Protein AF-A0A847M8G8-F1 (afdb_monomer)

Radius of gyration: 28.81 Å; Cα contacts (8 Å, |Δi|>4): 639; chains: 1; bounding box: 61×101×92 Å

Foldseek 3Di:
DDDDDDDDPPVVVVVVVVVVVVVVPPPPPPPPVPQQPAAEEEEAFAAEQAPDPDPPLRVLLSVLLQVQLCVDSRHHYDYQDCPPPLNVVCVVVVNDPSVLSVCRNVPDPFSQLLVCVSSVGQKYKYKYWNHWDADVAQGKIKTKMKMFMFGSVPQADPVPSTGDPDGDTPAIAIFMFMFDGDRPDPDDCVVRSSRRSNRRSNVRSCLVVLHQDPDDDPDDDDPVCPVVVLSNVLRNLRSPQPPDPDDDDDDDPQAADFFWWADWAWDDDQAKIKTFTHDGPSHPFAFAAKWKWKDKQPDDTDTPDGPHGGPDGMDIGNPDDAAKIKMKMWMWTQTSSRDIHDIDINDIDIDHHD

Solvent-accessible surface area (backbone atoms only — not comparable to full-atom values): 19856 Å² total; per-residue (Å²): 133,86,86,90,78,79,94,63,71,68,63,54,55,54,49,52,52,49,50,54,59,54,60,71,66,50,76,78,73,72,70,61,70,69,72,68,77,55,41,36,29,38,34,43,62,25,43,74,62,35,84,57,93,65,81,65,54,31,63,49,42,32,49,27,33,35,55,26,28,50,68,39,86,64,36,40,48,44,74,64,46,76,84,34,70,68,49,47,46,36,38,75,72,65,77,39,58,70,68,60,56,65,52,48,72,73,57,48,70,52,59,45,38,30,51,22,51,77,72,69,30,49,22,28,34,49,36,36,33,61,37,60,47,75,42,80,83,49,34,26,24,40,33,34,40,33,35,43,30,29,42,23,77,84,26,37,42,90,88,78,49,44,44,47,98,76,61,61,72,68,45,52,38,38,28,74,8,52,23,77,72,33,82,84,70,86,68,75,66,63,63,36,47,53,41,5,38,39,42,20,14,40,50,38,29,34,42,69,75,67,51,79,77,86,78,78,83,81,86,74,96,46,83,81,52,48,65,55,51,55,55,52,56,49,25,60,38,45,62,67,68,76,86,72,93,83,67,87,76,75,80,69,56,86,44,65,45,85,54,36,50,36,76,53,40,71,44,83,53,81,68,33,42,35,39,36,36,42,74,55,74,74,42,75,69,52,63,45,25,34,36,36,30,39,24,56,72,82,58,68,75,43,81,78,43,70,78,40,46,61,91,63,41,61,50,71,45,77,81,60,65,78,41,81,46,37,38,33,39,33,36,25,31,33,30,33,76,75,52,67,27,60,73,34,64,45,57,76,45,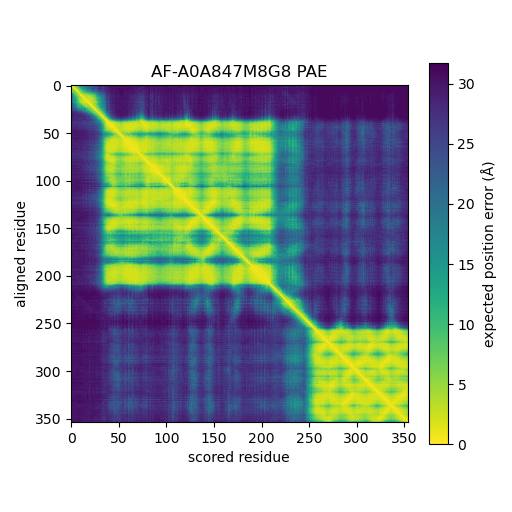83,46,64,24,126

Structure (mmCIF, N/CA/C/O backbone):
data_AF-A0A847M8G8-F1
#
_entry.id   AF-A0A847M8G8-F1
#
loop_
_atom_site.group_PDB
_atom_site.id
_atom_site.type_symbol
_atom_site.label_atom_id
_atom_site.label_alt_id
_atom_site.label_comp_id
_atom_site.label_asym_id
_atom_site.label_entity_id
_atom_site.label_seq_id
_atom_site.pdbx_PDB_ins_code
_atom_site.Cartn_x
_atom_site.Cartn_y
_atom_site.Cartn_z
_atom_site.occupancy
_atom_site.B_iso_or_equiv
_atom_site.auth_seq_id
_atom_site.auth_comp_id
_atom_site.auth_asym_id
_atom_site.auth_atom_id
_atom_site.pdbx_PDB_model_num
ATOM 1 N N . MET A 1 1 ? 36.858 -69.190 64.510 1.00 35.88 1 MET A N 1
ATOM 2 C CA . MET A 1 1 ? 37.382 -67.856 64.143 1.00 35.88 1 MET A CA 1
ATOM 3 C C . MET A 1 1 ? 36.404 -67.208 63.171 1.00 35.88 1 MET A C 1
ATOM 5 O O . MET A 1 1 ? 36.108 -67.860 62.187 1.00 35.88 1 MET A O 1
ATOM 9 N N . TYR A 1 2 ? 35.909 -66.005 63.512 1.00 40.06 2 TYR A N 1
ATOM 10 C CA . TYR A 1 2 ? 35.257 -64.965 62.677 1.00 40.06 2 TYR A CA 1
ATOM 11 C C . TYR A 1 2 ? 34.188 -65.406 61.643 1.00 40.06 2 TYR A C 1
ATOM 13 O O . TYR A 1 2 ? 34.486 -66.137 60.718 1.00 40.06 2 TYR A O 1
ATOM 21 N N . GLY A 1 3 ? 32.914 -65.001 61.671 1.00 44.03 3 GLY A N 1
ATOM 22 C CA . GLY A 1 3 ? 32.297 -63.783 62.197 1.00 44.03 3 GLY A CA 1
ATOM 23 C C . GLY A 1 3 ? 32.028 -62.779 61.067 1.00 44.03 3 GLY A C 1
ATOM 24 O O . GLY A 1 3 ? 32.973 -62.387 60.398 1.00 44.03 3 GLY A O 1
ATOM 25 N N . ILE A 1 4 ? 30.769 -62.302 60.988 1.00 47.00 4 ILE A N 1
ATOM 26 C CA . ILE A 1 4 ? 30.254 -61.109 60.266 1.00 47.00 4 ILE A CA 1
ATOM 27 C C . ILE A 1 4 ? 29.842 -61.367 58.794 1.00 47.00 4 ILE A C 1
ATOM 29 O O . ILE A 1 4 ? 30.587 -61.979 58.054 1.00 47.00 4 ILE A O 1
ATOM 33 N N . ARG A 1 5 ? 28.729 -60.877 58.220 1.00 43.78 5 ARG A N 1
ATOM 34 C CA . ARG A 1 5 ? 27.451 -60.252 58.644 1.00 43.78 5 ARG A CA 1
ATOM 35 C C . ARG A 1 5 ? 26.753 -59.811 57.339 1.00 43.78 5 ARG A C 1
ATOM 37 O O . ARG A 1 5 ? 27.434 -59.478 56.382 1.00 43.78 5 ARG A O 1
ATOM 44 N N . ARG A 1 6 ? 25.425 -59.637 57.402 1.00 45.75 6 ARG A N 1
ATOM 45 C CA . ARG A 1 6 ? 24.587 -58.732 56.571 1.00 45.75 6 ARG A CA 1
ATOM 46 C C . ARG A 1 6 ? 24.452 -59.072 55.074 1.00 45.75 6 ARG A C 1
ATOM 48 O O . ARG A 1 6 ? 25.378 -58.917 54.303 1.00 45.75 6 ARG A O 1
ATOM 55 N N . ARG A 1 7 ? 23.278 -59.514 54.595 1.00 54.78 7 ARG A N 1
ATOM 56 C CA . ARG A 1 7 ? 22.035 -58.713 54.407 1.00 54.78 7 ARG A CA 1
ATOM 57 C C . ARG A 1 7 ? 22.337 -57.302 53.871 1.00 54.78 7 ARG A C 1
ATOM 59 O O . ARG A 1 7 ? 22.334 -56.348 54.645 1.00 54.78 7 ARG A O 1
ATOM 66 N N . SER A 1 8 ? 22.553 -57.162 52.562 1.00 51.06 8 SER A N 1
ATOM 67 C CA . SER A 1 8 ? 22.483 -55.846 51.896 1.00 51.06 8 SER A CA 1
ATOM 68 C C . SER A 1 8 ? 22.044 -55.857 50.423 1.00 51.06 8 SER A C 1
ATOM 70 O O . SER A 1 8 ? 21.640 -54.809 49.937 1.00 51.06 8 SER A O 1
ATOM 72 N N . SER A 1 9 ? 22.017 -56.992 49.718 1.00 51.28 9 SER A N 1
ATOM 73 C CA . SER A 1 9 ? 21.868 -57.000 48.248 1.00 51.28 9 SER A CA 1
ATOM 74 C C . SER A 1 9 ? 20.433 -57.021 47.694 1.00 51.28 9 SER A C 1
ATOM 76 O O . SER A 1 9 ? 20.236 -56.684 46.534 1.00 51.28 9 SER A O 1
ATOM 78 N N . VAL A 1 10 ? 19.408 -57.355 48.489 1.00 52.88 10 VAL A N 1
ATOM 79 C CA . VAL A 1 10 ? 18.012 -57.401 47.982 1.00 52.88 10 VAL A CA 1
ATOM 80 C C . VAL A 1 10 ? 17.332 -56.026 48.030 1.00 52.88 10 VAL A C 1
ATOM 82 O O . VAL A 1 10 ? 16.526 -55.695 47.164 1.00 52.88 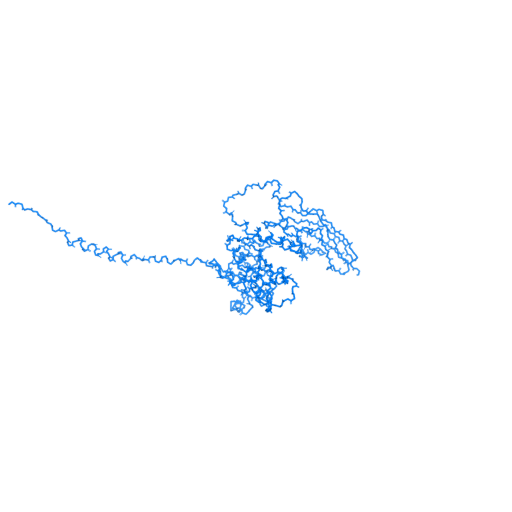10 VAL A O 1
ATOM 85 N N . ARG A 1 11 ? 17.694 -55.176 49.002 1.00 51.94 11 ARG A N 1
ATOM 86 C CA . ARG A 1 11 ? 17.143 -53.812 49.094 1.00 51.94 11 ARG A CA 1
ATOM 87 C C . ARG A 1 11 ? 17.713 -52.879 48.029 1.00 51.94 11 ARG A C 1
ATOM 89 O O . ARG A 1 11 ? 16.974 -52.038 47.543 1.00 51.94 11 ARG A O 1
ATOM 96 N N . THR A 1 12 ? 18.973 -53.039 47.630 1.00 54.50 12 THR A N 1
ATOM 97 C CA . THR A 1 12 ? 19.581 -52.210 46.579 1.00 54.50 12 THR A CA 1
ATOM 98 C C . THR A 1 12 ? 19.018 -52.519 45.197 1.00 54.50 12 THR A C 1
ATOM 100 O O . THR A 1 12 ? 18.716 -51.587 44.464 1.00 54.50 12 THR A O 1
ATOM 103 N N . ILE A 1 13 ? 18.777 -53.790 44.860 1.00 55.88 13 ILE A N 1
ATOM 104 C CA . ILE A 1 13 ? 18.195 -54.154 43.556 1.00 55.88 13 ILE A CA 1
ATOM 105 C C . ILE A 1 13 ? 16.743 -53.673 43.452 1.00 55.88 13 ILE A C 1
ATOM 107 O O . ILE A 1 13 ? 16.360 -53.099 42.437 1.00 55.88 13 ILE A O 1
ATOM 111 N N . SER A 1 14 ? 15.954 -53.819 44.522 1.00 51.94 14 SER A N 1
ATOM 112 C CA . SER A 1 14 ? 14.574 -53.325 44.529 1.00 51.94 14 SER A CA 1
ATOM 113 C C . SER A 1 14 ? 14.493 -51.801 44.454 1.00 51.94 14 SER A C 1
ATOM 115 O O . SER A 1 14 ? 13.548 -51.311 43.852 1.00 51.94 14 SER A O 1
ATOM 117 N N . LEU A 1 15 ? 15.453 -51.068 45.033 1.00 55.03 15 LEU A N 1
ATOM 118 C CA . LEU A 1 15 ? 15.477 -49.600 45.013 1.00 55.0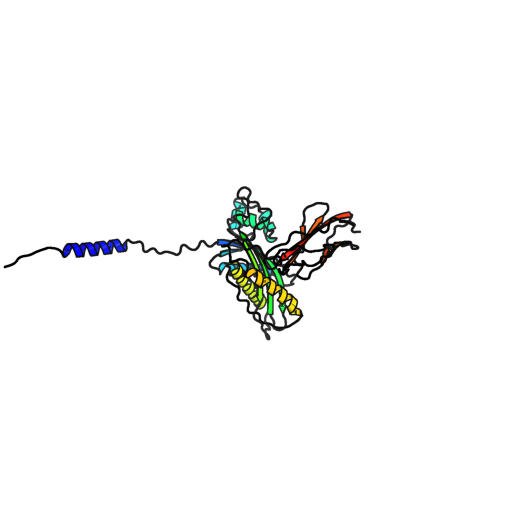3 15 LEU A CA 1
ATOM 119 C C . LEU A 1 15 ? 15.978 -49.059 43.665 1.00 55.03 15 LEU A C 1
ATOM 121 O O . LEU A 1 15 ? 15.473 -48.046 43.201 1.00 55.03 15 LEU A O 1
ATOM 125 N N . VAL A 1 16 ? 16.890 -49.763 42.985 1.00 57.09 16 VAL A N 1
ATOM 126 C CA . VAL A 1 16 ? 17.285 -49.436 41.602 1.00 57.09 16 VAL A CA 1
ATOM 127 C C . VAL A 1 16 ? 16.124 -49.674 40.628 1.00 57.09 16 VAL A C 1
ATOM 129 O O . VAL A 1 16 ? 15.896 -48.850 39.750 1.00 57.09 16 VAL A O 1
ATOM 132 N N . LEU A 1 17 ? 15.330 -50.734 40.813 1.00 54.38 17 LEU A N 1
ATOM 133 C CA . LEU A 1 17 ? 14.170 -51.017 39.958 1.00 54.38 17 LEU A CA 1
ATOM 134 C C . LEU A 1 17 ? 12.997 -50.051 40.185 1.00 54.38 17 LEU A C 1
ATOM 136 O O . LEU A 1 17 ? 12.375 -49.631 39.211 1.00 54.38 17 LEU A O 1
ATOM 140 N N . THR A 1 18 ? 12.722 -49.625 41.426 1.00 55.97 18 THR A N 1
ATOM 141 C CA . THR A 1 18 ? 11.753 -48.540 41.661 1.00 55.97 18 THR A CA 1
ATOM 142 C C . THR A 1 18 ? 12.280 -47.182 41.217 1.00 55.97 18 THR A C 1
ATOM 144 O O . THR A 1 18 ? 11.496 -46.398 40.696 1.00 55.97 18 THR A O 1
ATOM 147 N N . LEU A 1 19 ? 13.584 -46.904 41.318 1.00 49.88 19 LEU A N 1
ATOM 148 C CA . LEU A 1 19 ? 14.159 -45.679 40.756 1.00 49.88 19 LEU A CA 1
ATOM 149 C C . LEU A 1 19 ? 14.041 -45.657 39.221 1.00 49.88 19 LEU A C 1
ATOM 151 O O . LEU A 1 19 ? 13.703 -44.615 38.670 1.00 49.88 19 LEU A O 1
ATOM 155 N N . CYS A 1 20 ? 14.222 -46.797 38.541 1.00 49.62 20 CYS A N 1
ATOM 156 C CA . CYS A 1 20 ? 14.033 -46.913 37.091 1.00 49.62 20 CYS A CA 1
ATOM 157 C C . CYS A 1 20 ? 12.560 -46.850 36.644 1.00 49.62 20 CYS A C 1
ATOM 159 O O . CYS A 1 20 ? 12.288 -46.359 35.553 1.00 49.62 20 CYS A O 1
ATOM 161 N N . MET A 1 21 ? 11.603 -47.306 37.463 1.00 47.81 21 MET A N 1
ATOM 162 C CA . MET A 1 21 ? 10.170 -47.145 37.157 1.00 47.81 21 MET A CA 1
ATOM 163 C C . MET A 1 21 ? 9.623 -45.754 37.500 1.00 47.81 21 MET A C 1
ATOM 165 O O . MET A 1 21 ? 8.646 -45.315 36.899 1.00 47.81 21 MET A O 1
ATOM 169 N N . VAL A 1 22 ? 10.247 -45.036 38.438 1.00 48.91 22 VAL A N 1
ATOM 170 C CA . VAL A 1 22 ? 9.890 -43.640 38.732 1.00 48.91 22 VAL A CA 1
ATOM 171 C C . VAL A 1 22 ? 10.577 -42.682 37.750 1.00 48.91 22 VAL A C 1
ATOM 173 O O . VAL A 1 22 ? 10.005 -41.647 37.418 1.00 48.91 22 VAL A O 1
ATOM 176 N N . SER A 1 23 ? 11.735 -43.040 37.182 1.00 47.62 23 SER A N 1
ATOM 177 C CA . SER A 1 23 ? 12.368 -42.251 36.116 1.00 47.62 23 SER A CA 1
ATOM 178 C C . SER A 1 23 ? 11.703 -42.401 34.740 1.00 47.62 23 SER A C 1
ATOM 180 O O . SER A 1 23 ? 11.905 -41.536 33.893 1.00 47.62 23 SER A O 1
ATOM 182 N N . SER A 1 24 ? 10.855 -43.416 34.517 1.00 47.22 24 SER A N 1
ATOM 183 C CA . SER A 1 24 ? 10.000 -43.512 33.318 1.00 47.22 24 SER A CA 1
ATOM 184 C C . SER A 1 24 ? 8.663 -42.763 33.443 1.00 47.22 24 SER A C 1
ATOM 186 O O . SER A 1 24 ? 7.871 -42.765 32.506 1.00 47.22 24 SER A O 1
ATOM 188 N N . LEU A 1 25 ? 8.417 -42.121 34.590 1.00 45.47 25 LEU A N 1
ATOM 189 C CA . LEU A 1 25 ? 7.299 -41.202 34.843 1.00 45.47 25 LEU A CA 1
ATOM 190 C C . LEU A 1 25 ? 7.759 -39.745 34.975 1.00 45.47 25 LEU A C 1
ATOM 192 O O . LEU A 1 25 ? 6.980 -38.882 35.374 1.00 45.47 25 LEU A O 1
ATOM 196 N N . ILE A 1 26 ? 9.006 -39.445 34.604 1.00 45.66 26 ILE A N 1
ATOM 197 C CA . ILE A 1 26 ? 9.324 -38.087 34.178 1.00 45.66 26 ILE A CA 1
ATOM 198 C C . ILE A 1 26 ? 8.588 -37.954 32.846 1.00 45.66 26 ILE A C 1
ATOM 200 O O . ILE A 1 26 ? 8.912 -38.720 31.932 1.00 45.66 26 ILE A O 1
ATOM 204 N N . PRO A 1 27 ? 7.581 -37.069 32.708 1.00 45.03 27 PRO A N 1
ATOM 205 C CA . PRO A 1 27 ? 7.105 -36.736 31.384 1.00 45.03 27 PRO A CA 1
ATOM 206 C C . PRO A 1 27 ? 8.363 -36.324 30.642 1.00 45.03 27 PRO A C 1
ATOM 208 O O . PRO A 1 27 ? 9.022 -35.358 31.033 1.00 45.03 27 PRO A O 1
ATOM 211 N N . ILE A 1 28 ? 8.755 -37.107 29.633 1.00 46.03 28 ILE A N 1
ATOM 212 C CA . ILE A 1 28 ? 9.618 -36.586 28.594 1.00 46.03 28 ILE A CA 1
ATOM 213 C C . ILE A 1 28 ? 8.826 -35.377 28.151 1.00 46.03 28 ILE A C 1
ATOM 215 O O . ILE A 1 28 ? 7.797 -35.499 27.484 1.00 46.03 28 ILE A O 1
ATOM 219 N N . GLY A 1 29 ? 9.248 -34.218 28.645 1.00 41.12 29 GLY A N 1
ATOM 220 C CA . GLY A 1 29 ? 8.964 -32.966 28.023 1.00 41.12 29 GLY A CA 1
ATOM 221 C C . GLY A 1 29 ? 9.540 -33.156 26.639 1.00 41.12 29 GLY A C 1
ATOM 222 O O . GLY A 1 29 ? 10.673 -32.784 26.364 1.00 41.12 29 GLY A O 1
ATOM 223 N N . LEU A 1 30 ? 8.714 -33.688 25.741 1.00 39.28 30 LEU A N 1
ATOM 224 C CA . LEU A 1 30 ? 8.366 -32.922 24.580 1.00 39.28 30 LEU A CA 1
ATOM 225 C C . LEU A 1 30 ? 8.074 -31.521 25.134 1.00 39.28 30 LEU A C 1
ATOM 227 O O . LEU A 1 30 ? 6.933 -31.131 25.356 1.00 39.28 30 LEU A O 1
ATOM 231 N N . ALA A 1 31 ? 9.140 -30.740 25.310 1.00 37.53 31 ALA A N 1
ATOM 232 C CA . ALA A 1 31 ? 9.205 -29.467 24.650 1.00 37.53 31 ALA A CA 1
ATOM 233 C C . ALA A 1 31 ? 8.875 -29.764 23.179 1.00 37.53 31 ALA A C 1
ATOM 235 O O . ALA A 1 31 ? 9.735 -29.776 22.307 1.00 37.53 31 ALA A O 1
ATOM 236 N N . GLY A 1 32 ? 7.592 -30.050 22.907 1.00 37.94 32 GLY A N 1
ATOM 237 C CA . GLY A 1 32 ? 6.970 -29.461 21.760 1.00 37.94 32 GLY A CA 1
ATOM 238 C C . GLY A 1 32 ? 7.338 -28.015 21.956 1.00 37.94 32 GLY A C 1
ATOM 239 O O . GLY A 1 32 ? 6.952 -27.415 22.963 1.00 37.94 32 GLY A O 1
ATOM 240 N N . ALA A 1 33 ? 8.234 -27.533 21.097 1.00 35.59 33 ALA A N 1
ATOM 241 C CA . ALA A 1 33 ? 8.321 -26.122 20.836 1.00 35.59 33 ALA A CA 1
ATOM 242 C C . ALA A 1 33 ? 6.863 -25.677 20.828 1.00 35.59 33 ALA A C 1
ATOM 244 O O . ALA A 1 33 ? 6.091 -26.151 19.988 1.00 35.59 33 ALA A O 1
ATOM 245 N N . GLN A 1 34 ? 6.442 -24.939 21.865 1.00 38.41 34 GLN A N 1
ATOM 246 C CA . GLN A 1 34 ? 5.164 -24.261 21.780 1.00 38.41 34 GLN A CA 1
ATOM 247 C C . GLN A 1 34 ? 5.264 -23.567 20.432 1.00 38.41 34 GLN A C 1
ATOM 249 O O . GLN A 1 34 ? 6.274 -22.879 20.238 1.00 38.41 34 GLN A O 1
ATOM 254 N N . PRO A 1 35 ? 4.367 -23.851 19.469 1.00 44.19 35 PRO A N 1
ATOM 255 C CA . PRO A 1 35 ? 4.434 -23.169 18.195 1.00 44.19 35 PRO A CA 1
ATOM 256 C C . PRO A 1 35 ? 4.491 -21.700 18.571 1.00 44.19 35 PRO A C 1
ATOM 258 O O . PRO A 1 35 ? 3.602 -21.217 19.277 1.00 44.19 35 PRO A O 1
ATOM 261 N N . THR A 1 36 ? 5.615 -21.052 18.261 1.00 49.88 36 THR A N 1
ATOM 262 C CA . THR A 1 36 ? 5.773 -19.612 18.422 1.00 49.88 36 THR A CA 1
ATOM 263 C C . THR A 1 36 ? 4.502 -19.033 17.852 1.00 49.88 36 THR A C 1
ATOM 265 O O . THR A 1 36 ? 4.211 -19.319 16.692 1.00 49.88 36 THR A O 1
ATOM 268 N N . ALA A 1 37 ? 3.682 -18.406 18.704 1.00 60.59 37 ALA A N 1
ATOM 269 C CA . ALA A 1 37 ? 2.326 -18.028 18.339 1.00 60.59 37 ALA A CA 1
ATOM 270 C C . ALA A 1 37 ? 2.421 -17.202 17.058 1.00 60.59 37 ALA A C 1
ATOM 272 O O . ALA A 1 37 ? 2.969 -16.099 17.073 1.00 60.59 37 ALA A O 1
ATOM 273 N N . VAL A 1 38 ? 2.018 -17.815 15.945 1.00 75.81 38 VAL A N 1
ATOM 274 C CA . VAL A 1 38 ? 2.223 -17.236 14.625 1.00 75.81 38 VAL A CA 1
ATOM 275 C C . VAL A 1 38 ? 1.303 -16.032 14.562 1.00 75.81 38 VAL A C 1
ATOM 277 O O . VAL A 1 38 ? 0.097 -16.163 14.771 1.00 75.81 38 VAL A O 1
ATOM 280 N N . LYS A 1 39 ? 1.883 -14.857 14.339 1.00 86.44 39 LYS A N 1
ATOM 281 C CA . LYS A 1 39 ? 1.131 -13.605 14.325 1.00 86.44 39 LYS A CA 1
ATOM 282 C C . LYS A 1 39 ? 0.273 -13.571 13.072 1.00 86.44 39 LYS A C 1
ATOM 284 O O . LYS A 1 39 ? 0.772 -13.769 11.962 1.00 86.44 39 LYS A O 1
ATOM 289 N N . SER A 1 40 ? -1.014 -13.323 13.245 1.00 89.75 40 SER A N 1
ATOM 290 C CA . SER A 1 40 ? -1.960 -13.266 12.136 1.00 89.75 40 SER A CA 1
ATOM 291 C C . SER A 1 40 ? -1.840 -11.928 11.398 1.00 89.75 40 SER A C 1
ATOM 293 O O . SER A 1 40 ? -1.830 -10.860 12.011 1.00 89.75 40 SER A O 1
ATOM 295 N N . VAL A 1 41 ? -1.730 -11.977 10.070 1.00 90.25 41 VAL A N 1
ATOM 296 C CA . VAL A 1 41 ? -1.604 -10.793 9.210 1.00 90.25 41 VAL A CA 1
ATOM 297 C C . VAL A 1 41 ? -2.733 -10.784 8.188 1.00 90.25 41 VAL A C 1
ATOM 299 O O . VAL A 1 41 ? -2.874 -11.717 7.399 1.00 90.25 41 VAL A O 1
ATOM 302 N N . LEU A 1 42 ? -3.521 -9.714 8.169 1.00 91.12 42 LEU A N 1
ATOM 303 C CA . LEU A 1 42 ? -4.530 -9.480 7.144 1.00 91.12 42 LEU A CA 1
ATOM 304 C C . LEU A 1 42 ? -3.910 -8.690 5.989 1.00 91.12 42 LEU A C 1
ATOM 306 O O . LEU A 1 42 ? -3.507 -7.540 6.163 1.00 91.12 42 LEU A O 1
ATOM 310 N N . VAL A 1 43 ? -3.833 -9.304 4.811 1.00 91.31 43 VAL A N 1
ATOM 311 C CA . VAL A 1 43 ? -3.273 -8.677 3.607 1.00 91.31 43 VAL A CA 1
ATOM 312 C C . VAL A 1 43 ? -4.404 -8.102 2.762 1.00 91.31 43 VAL A C 1
ATOM 314 O O . VAL A 1 43 ? -5.242 -8.852 2.256 1.00 91.31 43 VAL A O 1
ATOM 317 N N . PHE A 1 44 ? -4.420 -6.781 2.593 1.00 89.94 44 PHE A N 1
ATOM 318 C CA . PHE A 1 44 ? -5.363 -6.112 1.697 1.00 89.94 44 PHE A CA 1
ATOM 319 C C . PHE A 1 44 ? -4.935 -6.244 0.228 1.00 89.94 44 PHE A C 1
ATOM 321 O O . PHE A 1 44 ? -3.746 -6.447 -0.044 1.00 89.94 44 PHE A O 1
ATOM 328 N N . PRO A 1 45 ? -5.882 -6.141 -0.726 1.00 88.81 45 PRO A N 1
ATOM 329 C CA . PRO A 1 45 ? -5.558 -6.091 -2.146 1.00 88.81 45 PRO A CA 1
ATOM 330 C C . PRO A 1 45 ? -4.509 -5.013 -2.433 1.00 88.81 45 PRO A C 1
ATOM 332 O O . PRO A 1 45 ? -4.641 -3.871 -1.995 1.00 88.81 45 PRO A O 1
ATOM 335 N N . VAL A 1 46 ? -3.452 -5.397 -3.146 1.00 87.38 46 VAL A N 1
ATOM 336 C CA . VAL A 1 46 ? -2.394 -4.478 -3.567 1.00 87.38 46 VAL A CA 1
ATOM 337 C C . VAL A 1 46 ? -2.975 -3.505 -4.583 1.00 87.38 46 VAL A C 1
ATOM 339 O O . VAL A 1 46 ? -3.477 -3.931 -5.619 1.00 87.38 46 VAL A O 1
ATOM 342 N N . LEU A 1 47 ? -2.864 -2.208 -4.309 1.00 85.19 47 LEU A N 1
ATOM 343 C CA . LEU A 1 47 ? -3.312 -1.171 -5.235 1.00 85.19 47 LEU A CA 1
ATOM 344 C C . LEU A 1 47 ? -2.306 -1.022 -6.381 1.00 85.19 47 LEU A C 1
ATOM 346 O O . LEU A 1 47 ? -1.110 -0.849 -6.137 1.00 85.19 47 LEU A O 1
ATOM 350 N N . ASP A 1 48 ? -2.778 -1.087 -7.624 1.00 83.44 48 ASP A N 1
ATOM 351 C CA . ASP A 1 48 ? -1.945 -0.812 -8.794 1.00 83.44 48 ASP A CA 1
ATOM 352 C C . ASP A 1 48 ? -1.874 0.699 -9.055 1.00 83.44 48 ASP A C 1
ATOM 354 O O . ASP A 1 48 ? -2.831 1.312 -9.527 1.00 83.44 48 ASP A O 1
ATOM 358 N N . GLU A 1 49 ? -0.726 1.298 -8.738 1.00 77.56 49 GLU A N 1
ATOM 359 C CA . GLU A 1 49 ? -0.398 2.697 -9.031 1.00 77.56 49 GLU A CA 1
ATOM 360 C C . GLU A 1 49 ? 0.632 2.818 -10.168 1.00 77.56 49 GLU A C 1
ATOM 362 O O . GLU A 1 49 ? 1.137 3.906 -10.435 1.00 77.56 49 GLU A O 1
ATOM 367 N N . SER A 1 50 ? 0.968 1.716 -10.850 1.00 71.50 50 SER A N 1
ATOM 368 C CA . SER A 1 50 ? 2.030 1.702 -11.864 1.00 71.50 50 SER A CA 1
ATOM 369 C C . SER A 1 50 ? 1.642 2.326 -13.200 1.00 71.50 50 SER A C 1
ATOM 371 O O . SER A 1 50 ? 2.509 2.465 -14.064 1.00 71.50 50 SER A O 1
ATOM 373 N N . GLU A 1 51 ? 0.356 2.644 -13.393 1.00 71.88 51 GLU A N 1
ATOM 374 C CA . GLU A 1 51 ? -0.233 3.071 -14.674 1.00 71.88 51 GLU A CA 1
ATOM 375 C C . GLU A 1 51 ? 0.081 2.112 -15.839 1.00 71.88 51 GLU A C 1
ATOM 377 O O . GLU A 1 51 ? 0.027 2.483 -17.015 1.00 71.88 51 GLU A O 1
ATOM 382 N N . SER A 1 52 ? 0.438 0.863 -15.536 1.00 71.56 52 SER A N 1
ATOM 383 C CA . SER A 1 52 ? 0.820 -0.092 -16.562 1.00 71.56 52 SER A CA 1
ATOM 384 C C . SER A 1 52 ? -0.419 -0.674 -17.252 1.00 71.56 52 SER A C 1
ATOM 386 O O . SER A 1 52 ? -1.483 -0.828 -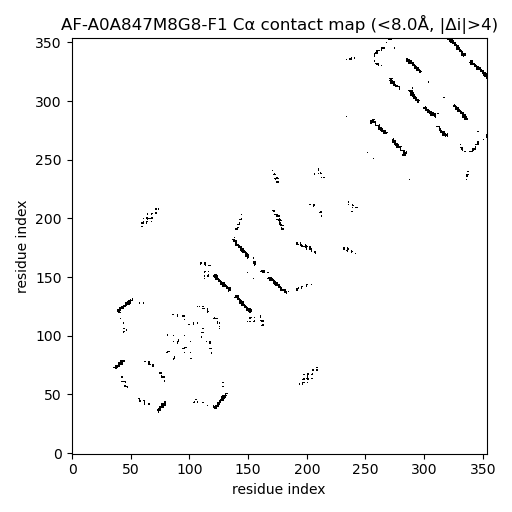16.660 1.00 71.56 52 SER A O 1
ATOM 388 N N . ALA A 1 53 ? -0.298 -1.011 -18.537 1.00 71.12 53 ALA A N 1
ATOM 389 C CA . ALA A 1 53 ? -1.411 -1.559 -19.319 1.00 71.12 53 ALA A CA 1
ATOM 390 C C . ALA A 1 53 ? -1.674 -3.059 -19.054 1.00 71.12 53 ALA A C 1
ATOM 392 O O . ALA A 1 53 ? -2.439 -3.689 -19.789 1.00 71.12 53 ALA A O 1
ATOM 393 N N . TYR A 1 54 ? -1.014 -3.655 -18.057 1.00 78.31 54 TYR A N 1
ATOM 394 C CA . TYR A 1 54 ? -1.096 -5.086 -17.783 1.00 78.31 54 TYR A CA 1
ATOM 395 C C . TYR A 1 54 ? -2.270 -5.398 -16.862 1.00 78.31 54 TYR A C 1
ATOM 397 O O . TYR A 1 54 ? -2.417 -4.825 -15.789 1.00 78.31 54 TYR A O 1
ATOM 405 N N . GLN A 1 55 ? -3.093 -6.352 -17.284 1.00 77.00 55 GLN A N 1
ATOM 406 C CA . GLN A 1 55 ? -4.225 -6.819 -16.492 1.00 77.00 55 GLN A CA 1
ATOM 407 C C . GLN A 1 55 ? -3.746 -7.721 -15.345 1.00 77.00 55 GLN A C 1
ATOM 409 O O . GLN A 1 55 ? -2.751 -8.441 -15.474 1.00 77.00 55 GLN A O 1
ATOM 414 N N . ASP A 1 56 ? -4.488 -7.701 -14.239 1.00 82.25 56 ASP A N 1
ATOM 415 C CA . ASP A 1 56 ? -4.328 -8.581 -13.075 1.00 82.25 56 ASP A CA 1
ATOM 416 C C . ASP A 1 56 ? -3.018 -8.418 -12.277 1.00 82.25 56 ASP A C 1
ATOM 418 O O . ASP A 1 56 ? -2.619 -9.332 -11.544 1.00 82.25 56 ASP A O 1
ATOM 422 N N . LEU A 1 57 ? -2.300 -7.297 -12.405 1.00 83.25 57 LEU A N 1
ATOM 423 C CA . LEU A 1 57 ? -1.080 -7.074 -11.618 1.00 83.25 57 LEU A CA 1
ATOM 424 C C . LEU A 1 57 ? -1.359 -6.994 -10.116 1.00 83.25 57 LEU A C 1
ATOM 426 O O . LEU A 1 57 ? -0.616 -7.574 -9.327 1.00 83.25 57 LEU A O 1
ATOM 430 N N . ASP A 1 58 ? -2.444 -6.333 -9.737 1.00 84.50 58 ASP A N 1
ATOM 431 C CA . ASP A 1 58 ? -2.976 -6.218 -8.380 1.00 84.50 58 ASP A CA 1
ATOM 432 C C . ASP A 1 58 ? -3.196 -7.592 -7.718 1.00 84.50 58 ASP A C 1
ATOM 434 O O . ASP A 1 58 ? -2.644 -7.899 -6.654 1.00 84.50 58 ASP A O 1
ATOM 438 N N . THR A 1 59 ? -3.942 -8.480 -8.375 1.00 86.94 59 THR A N 1
ATOM 439 C CA . THR A 1 59 ? -4.289 -9.804 -7.847 1.00 86.94 59 THR A CA 1
ATOM 440 C C . THR A 1 59 ? -3.067 -10.714 -7.770 1.00 86.94 59 THR A C 1
ATOM 442 O O . THR A 1 59 ? -2.904 -11.463 -6.795 1.00 86.94 59 THR A O 1
ATOM 445 N N . ARG A 1 60 ? -2.166 -10.627 -8.756 1.00 88.12 60 ARG A N 1
ATOM 446 C CA . ARG A 1 60 ? -0.906 -11.379 -8.778 1.00 88.12 60 ARG A CA 1
ATOM 447 C C . ARG A 1 60 ? 0.063 -10.888 -7.712 1.00 88.12 60 ARG A C 1
ATOM 449 O O . ARG A 1 60 ? 0.652 -11.722 -7.027 1.00 88.12 60 ARG A O 1
ATOM 456 N N . ALA A 1 61 ? 0.203 -9.576 -7.536 1.00 87.19 61 ALA A N 1
ATOM 457 C CA . ALA A 1 61 ? 1.041 -8.982 -6.499 1.00 87.19 61 ALA A CA 1
ATOM 458 C C . ALA A 1 61 ? 0.535 -9.362 -5.103 1.00 87.19 61 ALA A C 1
ATOM 460 O O . ALA A 1 61 ? 1.317 -9.815 -4.268 1.00 87.19 61 ALA A O 1
ATOM 461 N N . THR A 1 62 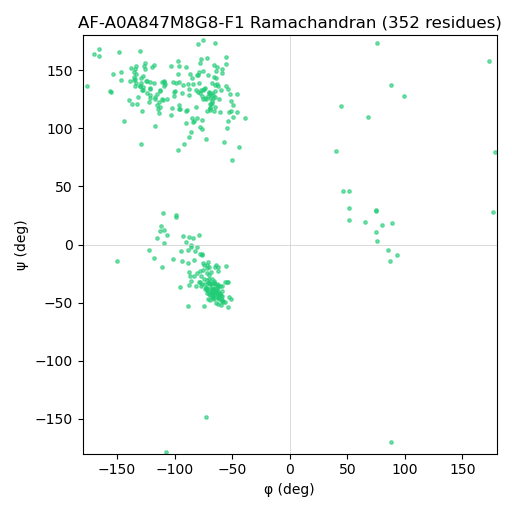? -0.780 -9.276 -4.884 1.00 89.62 62 THR A N 1
ATOM 462 C CA . THR A 1 62 ? -1.421 -9.678 -3.623 1.00 89.62 62 THR A CA 1
ATOM 463 C C . THR A 1 62 ? -1.153 -11.149 -3.309 1.00 89.62 62 THR A C 1
ATOM 465 O O . THR A 1 62 ? -0.726 -11.483 -2.207 1.00 89.62 62 THR A O 1
ATOM 468 N N . SER A 1 63 ? -1.343 -12.034 -4.293 1.00 89.44 63 SER A N 1
ATOM 469 C CA . SER A 1 63 ? -1.126 -13.476 -4.116 1.00 89.44 63 SER A CA 1
ATOM 470 C C . SER A 1 63 ? 0.351 -13.809 -3.880 1.00 89.44 63 SER A C 1
ATOM 472 O O . SER A 1 63 ? 0.676 -14.636 -3.032 1.00 89.44 63 SER A O 1
ATOM 474 N N . ALA A 1 64 ? 1.265 -13.155 -4.606 1.00 89.06 64 ALA A N 1
ATOM 475 C CA . ALA A 1 64 ? 2.703 -13.338 -4.424 1.00 89.06 64 ALA A CA 1
ATOM 476 C C . ALA A 1 64 ? 3.152 -12.924 -3.017 1.00 89.06 64 ALA A C 1
ATOM 478 O O . ALA A 1 64 ? 3.962 -13.613 -2.397 1.00 89.06 64 ALA A O 1
ATOM 479 N N . LEU A 1 65 ? 2.597 -11.827 -2.505 1.00 88.81 65 LEU A N 1
ATOM 480 C CA . LEU A 1 65 ? 2.907 -11.314 -1.183 1.00 88.81 65 LEU A CA 1
ATOM 481 C C . LEU A 1 65 ? 2.314 -12.189 -0.065 1.00 88.81 65 LEU A C 1
ATOM 483 O O . LEU A 1 65 ? 3.013 -12.494 0.898 1.00 88.81 65 LEU A O 1
ATOM 487 N N . GLU A 1 66 ? 1.078 -12.668 -0.215 1.00 91.25 66 GLU A N 1
ATOM 488 C CA . GLU A 1 66 ? 0.467 -13.632 0.713 1.00 91.25 66 GLU A CA 1
ATOM 489 C C . GLU A 1 66 ? 1.305 -14.915 0.823 1.00 91.25 66 GLU A C 1
ATOM 491 O O . GLU A 1 66 ? 1.636 -15.352 1.926 1.00 91.25 66 GLU A O 1
ATOM 496 N N . ILE A 1 67 ? 1.690 -15.500 -0.317 1.00 89.31 67 ILE A N 1
ATOM 497 C CA . ILE A 1 67 ? 2.529 -16.707 -0.361 1.00 89.31 67 ILE A CA 1
ATOM 498 C C . ILE A 1 67 ? 3.882 -16.449 0.305 1.00 89.31 67 ILE A C 1
ATOM 500 O O . ILE A 1 67 ? 4.374 -17.299 1.045 1.00 89.31 67 ILE A O 1
ATOM 504 N N . ALA A 1 68 ? 4.489 -15.290 0.046 1.00 88.44 68 ALA A N 1
ATOM 505 C CA . ALA A 1 68 ? 5.792 -14.952 0.596 1.00 88.44 68 ALA A CA 1
ATOM 506 C C . ALA A 1 68 ? 5.760 -14.784 2.120 1.00 88.44 68 ALA A C 1
ATOM 508 O O . ALA A 1 68 ? 6.629 -15.328 2.796 1.00 88.44 68 ALA A O 1
ATOM 509 N N . ILE A 1 69 ? 4.751 -14.095 2.662 1.00 87.81 69 ILE A N 1
ATOM 510 C CA . ILE A 1 69 ? 4.611 -13.904 4.113 1.00 87.81 69 ILE A CA 1
ATOM 511 C C . ILE A 1 69 ? 4.300 -15.228 4.810 1.00 87.81 69 ILE A C 1
ATOM 513 O O . ILE A 1 69 ? 4.904 -15.518 5.834 1.00 87.81 69 ILE A O 1
ATOM 517 N N . ASN A 1 70 ? 3.436 -16.067 4.230 1.00 87.25 70 ASN A N 1
ATOM 518 C CA . ASN A 1 70 ? 3.180 -17.418 4.747 1.00 87.25 70 ASN A CA 1
ATOM 519 C C . ASN A 1 70 ? 4.410 -18.340 4.683 1.00 87.25 70 ASN A C 1
ATOM 521 O O . ASN A 1 70 ? 4.447 -19.371 5.351 1.00 87.25 70 ASN A O 1
ATOM 525 N N . GLY A 1 71 ? 5.414 -17.992 3.874 1.00 83.94 71 GLY A N 1
ATOM 526 C CA . GLY A 1 71 ? 6.713 -18.658 3.869 1.00 83.94 71 GLY A CA 1
ATOM 527 C C . GLY A 1 71 ? 7.596 -18.295 5.069 1.00 83.94 71 GLY A C 1
ATOM 528 O O . GLY A 1 71 ? 8.540 -19.029 5.361 1.00 83.94 71 GLY A O 1
ATOM 529 N N . CYS A 1 72 ? 7.310 -17.197 5.775 1.00 80.25 72 CYS A N 1
ATOM 530 C CA . CYS A 1 72 ? 8.022 -16.802 6.988 1.00 80.25 72 CYS A CA 1
ATOM 531 C C . CYS A 1 72 ? 7.452 -17.531 8.213 1.00 80.25 72 CYS A C 1
ATOM 533 O O . CYS A 1 72 ? 6.244 -17.618 8.392 1.00 80.25 72 CYS A O 1
ATOM 535 N N . GLN A 1 73 ? 8.318 -18.004 9.115 1.00 75.75 73 GLN A N 1
ATOM 536 C CA . GLN A 1 73 ? 7.879 -18.731 10.320 1.00 75.75 73 GLN A CA 1
ATOM 537 C C . GLN A 1 73 ? 7.191 -17.839 11.374 1.00 75.75 73 GLN A C 1
ATOM 539 O O . GLN A 1 73 ? 6.557 -18.360 12.289 1.00 75.75 73 GLN A O 1
ATOM 544 N N . GLU A 1 74 ? 7.317 -16.510 11.273 1.00 80.56 74 GLU A N 1
ATOM 545 C CA . GLU A 1 74 ? 6.767 -15.560 12.256 1.00 80.56 74 GLU A CA 1
ATOM 546 C C . GLU A 1 74 ? 5.302 -15.168 11.982 1.00 80.56 74 GLU A C 1
ATOM 548 O O . GLU A 1 74 ? 4.570 -14.842 12.922 1.00 80.56 74 GLU A O 1
ATOM 553 N N . PHE A 1 75 ? 4.857 -15.213 10.722 1.00 86.94 75 PHE A N 1
ATOM 554 C CA . PHE A 1 75 ? 3.589 -14.621 10.291 1.00 86.94 75 PHE A CA 1
ATOM 555 C C . PHE A 1 75 ? 2.702 -15.611 9.533 1.00 86.94 75 PHE A C 1
ATOM 557 O O . PHE A 1 75 ? 3.180 -16.426 8.752 1.00 86.94 75 PHE A O 1
ATOM 564 N N . ALA A 1 76 ? 1.390 -15.488 9.729 1.00 88.94 76 ALA A N 1
ATOM 565 C CA . ALA A 1 76 ? 0.367 -16.189 8.962 1.00 88.94 76 ALA A CA 1
ATOM 566 C C . ALA A 1 76 ? -0.478 -15.149 8.227 1.00 88.94 76 ALA A C 1
ATOM 568 O O . ALA A 1 76 ? -1.332 -14.490 8.824 1.00 88.94 76 ALA A O 1
ATOM 569 N N . ALA A 1 77 ? -0.216 -14.982 6.935 1.00 88.94 77 ALA A N 1
ATOM 570 C CA . ALA A 1 77 ? -0.957 -14.081 6.072 1.00 88.94 77 ALA A CA 1
ATOM 571 C C . ALA A 1 77 ? -2.265 -14.716 5.595 1.00 88.94 77 ALA A C 1
ATOM 573 O O . ALA A 1 77 ? -2.292 -15.841 5.098 1.00 88.94 77 ALA A O 1
ATOM 574 N N . SER A 1 78 ? -3.350 -13.957 5.695 1.00 89.44 78 SER A N 1
ATOM 575 C CA . SER A 1 78 ? -4.621 -14.260 5.045 1.00 89.44 78 SER A CA 1
ATOM 576 C C . SER A 1 78 ? -5.002 -13.104 4.138 1.00 89.44 78 SER A C 1
ATOM 578 O O . SER A 1 78 ? -5.077 -11.957 4.586 1.00 89.44 78 SER A O 1
ATOM 580 N N . LYS A 1 79 ? -5.266 -13.391 2.863 1.00 89.50 79 LYS A N 1
ATOM 581 C CA . LYS A 1 79 ? -5.789 -12.381 1.944 1.00 89.50 79 LYS A CA 1
ATOM 582 C C . LYS A 1 79 ? -7.207 -11.965 2.327 1.00 89.50 79 LYS A C 1
ATOM 584 O O . LYS A 1 79 ? -8.107 -12.799 2.468 1.00 89.50 79 LYS A O 1
ATOM 589 N N . PHE A 1 80 ? -7.431 -10.658 2.402 1.00 87.44 80 PHE A N 1
ATOM 590 C CA . PHE A 1 80 ? -8.768 -10.105 2.512 1.00 87.44 80 PHE A CA 1
ATOM 591 C C . PHE A 1 80 ? -9.541 -10.345 1.210 1.00 87.44 80 PHE A C 1
ATOM 593 O O . PHE A 1 80 ? -9.136 -9.923 0.128 1.00 87.44 80 PHE A O 1
ATOM 600 N N . THR A 1 81 ? -10.678 -11.028 1.314 1.00 84.75 81 THR A N 1
ATOM 601 C CA . THR A 1 81 ? -11.642 -11.160 0.220 1.00 84.75 81 THR A CA 1
ATOM 602 C C . THR A 1 81 ? -13.044 -11.029 0.778 1.00 84.75 81 THR A C 1
ATOM 604 O O . THR A 1 81 ? -13.350 -11.583 1.835 1.00 84.75 81 THR A O 1
ATOM 607 N N . ARG A 1 82 ? -13.923 -10.348 0.036 1.00 80.94 82 ARG A N 1
ATOM 608 C CA . ARG A 1 82 ? -15.331 -10.166 0.425 1.00 80.94 82 ARG A CA 1
ATOM 609 C C . ARG A 1 82 ? -16.046 -11.499 0.674 1.00 80.94 82 ARG A C 1
ATOM 611 O O . ARG A 1 82 ? -16.919 -11.594 1.525 1.00 80.94 82 ARG A O 1
ATOM 618 N N . HIS A 1 83 ? -15.645 -12.532 -0.064 1.00 83.38 83 HIS A N 1
ATOM 619 C CA . HIS A 1 83 ? -16.216 -13.877 0.004 1.00 83.38 83 HIS A CA 1
ATOM 620 C C . HIS A 1 83 ? -15.488 -14.811 0.978 1.00 83.38 83 HIS A C 1
ATOM 622 O O . HIS A 1 83 ? -15.785 -16.005 1.010 1.00 83.38 83 HIS A O 1
ATOM 628 N N . SER A 1 84 ? -14.538 -14.306 1.769 1.00 84.50 84 SER A N 1
ATOM 629 C CA . SER A 1 84 ? -13.886 -15.118 2.793 1.00 84.50 84 SER A CA 1
ATOM 630 C C . SER A 1 84 ? -14.917 -15.575 3.833 1.00 84.50 84 SER A C 1
ATOM 632 O O . SER A 1 84 ? -15.707 -14.748 4.299 1.00 84.50 84 SER A O 1
ATOM 634 N N . PRO A 1 85 ? -14.902 -16.851 4.266 1.00 85.62 85 PRO A N 1
ATOM 635 C CA . PRO A 1 85 ? -15.788 -17.336 5.322 1.00 85.62 85 PRO A CA 1
ATOM 636 C C . PRO A 1 85 ? -15.718 -16.503 6.608 1.00 85.62 85 PRO A C 1
ATOM 638 O O . PRO A 1 85 ? -16.735 -16.341 7.275 1.00 85.62 85 PRO A O 1
ATOM 641 N N . LEU A 1 86 ? -14.548 -15.939 6.937 1.00 86.12 86 LEU A N 1
ATOM 642 C CA . LEU A 1 86 ? -14.369 -15.068 8.106 1.00 86.12 86 LEU A CA 1
ATOM 643 C C . LEU A 1 86 ? -15.140 -13.752 7.962 1.00 86.12 86 LEU A C 1
ATOM 645 O O . LEU A 1 86 ? -15.832 -13.337 8.888 1.00 86.12 86 LEU A O 1
ATOM 649 N N . VAL A 1 87 ? -15.066 -13.136 6.781 1.00 84.94 87 VAL A N 1
ATOM 650 C CA . VAL A 1 87 ? -15.757 -11.877 6.474 1.00 84.94 87 VAL A CA 1
ATOM 651 C C . VAL A 1 87 ? -17.263 -12.108 6.414 1.00 84.94 87 VAL A C 1
ATOM 653 O O . VAL A 1 87 ? -18.018 -11.406 7.077 1.00 84.94 87 VAL A O 1
ATOM 656 N N . MET A 1 88 ? -17.706 -13.146 5.700 1.00 85.81 88 MET A N 1
ATOM 657 C CA . MET A 1 88 ? -19.123 -13.510 5.610 1.00 85.81 88 MET A CA 1
ATOM 658 C C . MET A 1 88 ? -19.723 -13.809 6.985 1.00 85.81 88 MET A C 1
ATOM 660 O O . MET A 1 88 ? -20.843 -13.392 7.278 1.00 85.81 88 MET A O 1
ATOM 664 N N . ARG A 1 89 ? -18.963 -14.493 7.847 1.00 86.56 89 ARG A N 1
ATOM 665 C CA . ARG A 1 89 ? -19.364 -14.758 9.226 1.00 86.56 89 ARG A CA 1
ATOM 666 C C . ARG A 1 89 ? -19.490 -13.465 10.028 1.00 86.56 89 ARG A C 1
ATOM 668 O O . ARG A 1 89 ? -20.545 -13.242 10.610 1.00 86.56 89 ARG A O 1
ATOM 675 N N . ALA A 1 90 ? -18.479 -12.598 10.006 1.00 84.88 90 ALA A N 1
ATOM 676 C CA . ALA A 1 90 ? -18.507 -11.324 10.725 1.00 84.88 90 ALA A CA 1
ATOM 677 C C . ALA A 1 90 ? -19.648 -10.399 10.254 1.00 84.88 90 ALA A C 1
ATOM 679 O O . ALA A 1 90 ? -20.282 -9.736 11.074 1.00 84.88 90 ALA A O 1
ATOM 680 N N . VAL A 1 91 ? -19.973 -10.410 8.956 1.00 86.75 91 VAL A N 1
ATOM 681 C CA . VAL A 1 91 ? -21.152 -9.715 8.412 1.00 86.75 91 VAL A CA 1
ATOM 682 C C . VAL A 1 91 ? -22.450 -10.348 8.925 1.00 86.75 91 VAL A C 1
ATOM 684 O O . VAL A 1 91 ? -23.341 -9.635 9.378 1.00 86.75 91 VAL A O 1
ATOM 687 N N . SER A 1 92 ? -22.561 -11.681 8.914 1.00 84.56 92 SER A N 1
ATOM 688 C CA . SER A 1 92 ? -23.760 -12.386 9.403 1.00 84.56 92 SER A CA 1
ATOM 689 C C . SER A 1 92 ? -23.999 -12.219 10.907 1.00 84.56 92 SER A C 1
ATOM 691 O O . SER A 1 92 ? -25.142 -12.190 11.354 1.00 84.56 92 SER A O 1
ATOM 693 N N . GLU A 1 93 ? -22.922 -12.073 11.680 1.00 85.31 93 GLU A N 1
ATOM 694 C CA . GLU A 1 93 ? -22.947 -11.818 13.123 1.00 85.31 93 GLU A CA 1
ATOM 695 C C . GLU A 1 93 ? -23.211 -10.334 13.447 1.00 85.31 93 GLU A C 1
ATOM 697 O O . GLU A 1 93 ? -23.311 -9.973 14.616 1.00 85.31 93 GLU A O 1
ATOM 702 N N . GLY A 1 94 ? -23.341 -9.468 12.431 1.00 82.31 94 GLY A N 1
ATOM 703 C CA . GLY A 1 94 ? -23.618 -8.038 12.592 1.00 82.31 94 GLY A CA 1
ATOM 704 C C . GLY A 1 94 ? -22.422 -7.206 13.059 1.00 82.31 94 GLY A C 1
ATOM 705 O O . GLY A 1 94 ? -22.595 -6.042 13.408 1.00 82.31 94 GLY A O 1
ATOM 706 N N . ARG A 1 95 ? -21.216 -7.785 13.061 1.00 82.56 95 ARG A N 1
ATOM 707 C CA . ARG A 1 95 ? -19.971 -7.112 13.460 1.00 82.56 95 ARG A CA 1
ATOM 708 C C . ARG A 1 95 ? -19.423 -6.201 12.367 1.00 82.56 95 ARG A C 1
ATOM 710 O O . ARG A 1 95 ? -18.830 -5.172 12.657 1.00 82.56 95 ARG A O 1
ATOM 717 N N . LEU A 1 96 ? -19.646 -6.574 11.107 1.00 84.56 96 LEU A N 1
ATOM 718 C CA . LEU A 1 96 ? -19.252 -5.794 9.936 1.00 84.56 96 LEU A CA 1
ATOM 719 C C . LEU A 1 96 ? -20.471 -5.382 9.121 1.00 84.56 96 LEU A C 1
ATOM 721 O O . LEU A 1 96 ? -21.370 -6.189 8.875 1.00 84.56 96 LEU A O 1
ATOM 725 N N . ARG A 1 97 ? -20.480 -4.137 8.636 1.00 81.50 97 ARG A N 1
ATOM 726 C CA . ARG A 1 97 ? -21.492 -3.683 7.677 1.00 81.50 97 ARG A CA 1
ATOM 727 C C . ARG A 1 97 ? -21.048 -4.056 6.268 1.00 81.50 97 ARG A C 1
ATOM 729 O O . ARG A 1 97 ? -19.875 -3.943 5.922 1.00 81.50 97 ARG A O 1
ATOM 736 N N . GLN A 1 98 ? -22.001 -4.434 5.419 1.00 81.19 98 GLN A N 1
ATOM 737 C CA . GLN A 1 98 ? -21.710 -4.784 4.026 1.00 81.19 98 GLN A CA 1
ATOM 738 C C . GLN A 1 98 ? -21.044 -3.624 3.261 1.00 81.19 98 GLN A C 1
ATOM 740 O O . GLN A 1 98 ? -20.128 -3.855 2.479 1.00 81.19 98 GLN A O 1
ATOM 745 N N . VAL A 1 99 ? -21.434 -2.379 3.558 1.00 77.38 99 VAL A N 1
ATOM 746 C CA . VAL A 1 99 ? -20.838 -1.171 2.961 1.00 77.38 99 VAL A CA 1
ATOM 747 C C . VAL A 1 99 ? -19.349 -1.014 3.285 1.00 77.38 99 VAL A C 1
ATOM 749 O O . VAL A 1 99 ? -18.579 -0.587 2.430 1.00 77.38 99 VAL A O 1
ATOM 752 N N . ASP A 1 100 ? -18.926 -1.413 4.486 1.00 76.69 100 ASP A N 1
ATOM 753 C CA . ASP A 1 100 ? -17.526 -1.329 4.915 1.00 76.69 100 ASP A CA 1
ATOM 754 C C . ASP A 1 100 ? -16.681 -2.397 4.201 1.00 76.69 100 ASP A C 1
ATOM 756 O O . ASP A 1 100 ? -15.555 -2.140 3.785 1.00 76.69 100 ASP A O 1
ATOM 760 N N . VAL A 1 101 ? -17.250 -3.589 3.988 1.00 78.38 101 VAL A N 1
ATOM 761 C CA . VAL A 1 101 ? -16.604 -4.683 3.240 1.00 78.38 101 VAL A CA 1
ATOM 762 C C . VAL A 1 101 ? -16.462 -4.347 1.754 1.00 78.38 101 VAL A C 1
ATOM 764 O O . VAL A 1 101 ? -15.487 -4.749 1.123 1.00 78.38 101 VAL A O 1
ATOM 767 N N . GLU A 1 102 ? -17.412 -3.609 1.182 1.00 74.88 102 GLU A N 1
ATOM 768 C CA . GLU A 1 102 ? -17.343 -3.151 -0.210 1.00 74.88 102 GLU A CA 1
ATOM 769 C C . GLU A 1 102 ? -16.312 -2.030 -0.398 1.00 74.88 102 GLU A C 1
ATOM 771 O O . GLU A 1 102 ? -15.586 -2.032 -1.390 1.00 74.88 102 GLU A O 1
ATOM 776 N N . ALA A 1 103 ? -16.186 -1.119 0.572 1.00 73.31 103 ALA A N 1
ATOM 777 C CA . ALA A 1 103 ? -15.182 -0.053 0.555 1.00 73.31 103 ALA A CA 1
ATOM 778 C C . ALA A 1 103 ? -13.745 -0.556 0.813 1.00 73.31 103 ALA A C 1
ATOM 780 O O . ALA A 1 103 ? -12.776 0.135 0.492 1.00 73.31 103 ALA A O 1
ATOM 781 N N . ALA A 1 104 ? -13.598 -1.766 1.358 1.00 69.19 104 ALA A N 1
ATOM 782 C CA . ALA A 1 104 ? -12.319 -2.358 1.747 1.00 69.19 104 ALA A CA 1
ATOM 783 C C . ALA A 1 104 ? -11.337 -2.569 0.582 1.00 69.19 104 ALA A C 1
ATOM 785 O O . ALA A 1 104 ? -10.130 -2.625 0.804 1.00 69.19 104 ALA A O 1
ATOM 786 N N . GLU A 1 105 ? -11.823 -2.655 -0.658 1.00 63.12 105 GLU A N 1
ATOM 787 C CA . GLU A 1 105 ? -10.960 -2.787 -1.841 1.00 63.12 105 GLU A CA 1
ATOM 788 C C . GLU A 1 105 ? -10.130 -1.539 -2.134 1.00 63.12 105 GLU A C 1
ATOM 790 O O . GLU A 1 105 ? -9.069 -1.645 -2.737 1.00 63.12 105 GLU A O 1
ATOM 795 N N . VAL A 1 106 ? -10.573 -0.372 -1.663 1.00 62.00 106 VAL A N 1
ATOM 796 C CA . VAL A 1 106 ? -9.832 0.891 -1.804 1.00 62.00 106 VAL A CA 1
ATOM 797 C C . VAL A 1 106 ? -8.808 1.065 -0.663 1.00 62.00 106 VAL A C 1
ATOM 799 O O . VAL A 1 106 ? -8.045 2.026 -0.656 1.00 62.00 106 VAL A O 1
ATOM 802 N N . ALA A 1 107 ? -8.760 0.120 0.289 1.00 63.16 107 ALA A N 1
ATOM 803 C CA . ALA A 1 107 ? -7.753 -0.005 1.346 1.00 63.16 107 ALA A CA 1
ATOM 804 C C . ALA A 1 107 ? -7.423 1.309 2.086 1.00 63.16 107 ALA A C 1
ATOM 806 O O . ALA A 1 107 ? -6.253 1.626 2.323 1.00 63.16 107 ALA A O 1
ATOM 807 N N . SER A 1 108 ? -8.440 2.088 2.480 1.00 71.00 108 SER A N 1
ATOM 808 C CA . SER A 1 108 ? -8.193 3.228 3.365 1.00 71.00 108 SER A CA 1
ATOM 809 C C . SER A 1 108 ? -7.655 2.729 4.709 1.00 71.00 108 SER A C 1
ATOM 811 O O . SER A 1 108 ? -8.109 1.723 5.255 1.00 71.00 108 SER A O 1
ATOM 813 N N . LYS A 1 109 ? -6.648 3.432 5.231 1.00 77.94 109 LYS A N 1
ATOM 814 C CA . LYS A 1 109 ? -5.899 3.044 6.433 1.00 77.94 109 LYS A CA 1
ATOM 815 C C . LYS A 1 109 ? -6.809 2.750 7.630 1.00 77.94 109 LYS A C 1
ATOM 817 O O . LYS A 1 109 ? -6.641 1.731 8.296 1.00 77.94 109 LYS A O 1
ATOM 822 N N . ASP A 1 110 ? -7.786 3.621 7.851 1.00 78.19 110 ASP A N 1
ATOM 823 C CA . ASP A 1 110 ? -8.687 3.558 9.003 1.00 78.19 110 ASP A CA 1
ATOM 824 C C . ASP A 1 110 ? -9.642 2.365 8.891 1.00 78.19 110 ASP A C 1
ATOM 826 O O . ASP A 1 110 ? -9.822 1.607 9.842 1.00 78.19 110 ASP A O 1
ATOM 830 N N . LEU A 1 111 ? -10.181 2.134 7.689 1.00 82.25 111 LEU A N 1
ATOM 831 C CA . LEU A 1 111 ? -11.051 0.996 7.405 1.00 82.25 111 LEU A CA 1
ATOM 832 C C . LEU A 1 111 ? -10.293 -0.329 7.514 1.00 82.25 111 LEU A C 1
ATOM 834 O O . LEU A 1 111 ? -10.824 -1.310 8.027 1.00 82.25 111 LEU A O 1
ATOM 838 N N . ALA A 1 112 ? -9.045 -0.362 7.052 1.00 84.19 112 ALA A N 1
ATOM 839 C CA . ALA A 1 112 ? -8.218 -1.555 7.110 1.00 84.19 112 ALA A CA 1
ATOM 840 C C . ALA A 1 112 ? -7.916 -1.966 8.562 1.00 84.19 112 ALA A C 1
ATOM 842 O O . ALA A 1 112 ? -7.976 -3.150 8.894 1.00 84.19 112 ALA A O 1
ATOM 843 N N . LEU A 1 113 ? -7.653 -0.989 9.437 1.00 84.75 113 LEU A N 1
ATOM 844 C CA . LEU A 1 113 ? -7.463 -1.199 10.874 1.00 84.75 113 LEU A CA 1
ATOM 845 C C . LEU A 1 113 ? -8.748 -1.650 11.573 1.00 84.75 113 LEU A C 1
ATOM 847 O O . LEU A 1 113 ? -8.707 -2.631 12.316 1.00 84.75 113 LEU A O 1
ATOM 851 N N . PHE A 1 114 ? -9.878 -1.000 11.280 1.00 84.75 114 PHE A N 1
ATOM 852 C CA . PHE A 1 114 ? -11.196 -1.406 11.775 1.00 84.75 114 PHE A CA 1
ATOM 853 C C . PHE A 1 114 ? -11.517 -2.863 11.398 1.00 84.75 114 PHE A C 1
ATOM 855 O O . PHE A 1 114 ? -11.851 -3.683 12.252 1.00 84.75 114 PHE A O 1
ATOM 862 N N . LEU A 1 115 ? -11.335 -3.226 10.124 1.00 85.56 115 LEU A N 1
ATOM 863 C CA . LEU A 1 115 ? -11.555 -4.590 9.640 1.00 85.56 115 LEU A CA 1
ATOM 864 C C . LEU A 1 115 ? -10.587 -5.592 10.278 1.00 85.56 115 LEU A C 1
ATOM 866 O O . LEU A 1 115 ? -10.996 -6.699 10.617 1.00 85.56 115 LEU A O 1
ATOM 870 N N . GLY A 1 116 ? -9.319 -5.217 10.463 1.00 85.88 116 GLY A N 1
ATOM 871 C CA . GLY A 1 116 ? -8.336 -6.041 11.165 1.00 85.88 116 GLY A CA 1
ATOM 872 C C . GLY A 1 116 ? -8.749 -6.343 12.606 1.00 85.88 116 GLY A C 1
ATOM 873 O O . GLY A 1 116 ? -8.681 -7.498 13.025 1.00 85.88 116 GLY A O 1
ATOM 874 N N . HIS A 1 117 ? -9.242 -5.333 13.328 1.00 87.06 117 HIS A N 1
ATOM 875 C CA . HIS A 1 117 ? -9.764 -5.473 14.689 1.00 87.06 117 HIS A CA 1
ATOM 876 C C . HIS A 1 117 ? -10.980 -6.396 14.742 1.00 87.06 117 HIS A C 1
ATOM 878 O O . HIS A 1 117 ? -10.987 -7.379 15.485 1.00 87.06 117 HIS A O 1
ATOM 884 N N . GLU A 1 118 ? -11.982 -6.149 13.897 1.00 85.31 118 GLU A N 1
ATOM 885 C CA . GLU A 1 118 ? -13.199 -6.959 13.894 1.00 85.31 118 GLU A CA 1
ATOM 886 C C . GLU A 1 118 ? -12.951 -8.405 13.456 1.00 85.31 118 GLU A C 1
ATOM 888 O O . GLU A 1 118 ? -13.562 -9.345 13.966 1.00 85.31 118 GLU A O 1
ATOM 893 N N . LEU A 1 119 ? -12.006 -8.636 12.555 1.00 86.75 119 LEU A N 1
ATOM 894 C CA . LEU A 1 119 ? -11.661 -9.990 12.138 1.00 86.75 119 LEU A CA 1
ATOM 895 C C . LEU A 1 119 ? -10.688 -10.689 13.105 1.00 86.75 119 LEU A C 1
ATOM 897 O O . LEU A 1 119 ? -10.450 -11.885 12.949 1.00 86.75 119 LEU A O 1
ATOM 901 N N . GLY A 1 120 ? -10.180 -9.983 14.122 1.00 86.00 120 GLY A N 1
ATOM 902 C CA . GLY A 1 120 ? -9.305 -10.535 15.159 1.00 86.00 120 GLY A CA 1
ATOM 903 C C . GLY A 1 120 ? -7.873 -10.795 14.693 1.00 86.00 120 GLY A C 1
ATOM 904 O O . GLY A 1 120 ? -7.240 -11.725 15.187 1.00 86.00 120 GLY A O 1
ATOM 905 N N . PHE A 1 121 ? -7.378 -10.013 13.731 1.00 89.56 121 PHE A N 1
ATOM 906 C CA . PHE A 1 121 ? -6.000 -10.101 13.252 1.00 89.56 121 PHE A CA 1
ATOM 907 C C . PHE A 1 121 ? -5.054 -9.251 14.106 1.00 89.56 121 PHE A C 1
ATOM 909 O O . PHE A 1 121 ? -5.417 -8.175 14.578 1.00 89.56 121 PHE A O 1
ATOM 916 N N . ASP A 1 122 ? -3.810 -9.705 14.263 1.00 86.81 122 ASP A N 1
ATOM 917 C CA . ASP A 1 122 ? -2.783 -8.978 15.018 1.00 86.81 122 ASP A CA 1
ATOM 918 C C . ASP A 1 122 ? -2.210 -7.806 14.212 1.00 86.81 122 ASP A C 1
ATOM 920 O O . ASP A 1 122 ? -1.894 -6.747 14.764 1.00 86.81 122 ASP A O 1
ATOM 924 N N . TYR A 1 123 ? -2.081 -7.996 12.896 1.00 88.94 123 TYR A N 1
ATOM 925 C CA . TYR A 1 123 ? -1.519 -7.017 11.975 1.00 88.94 123 TYR A CA 1
ATOM 926 C C . TYR A 1 123 ? -2.356 -6.871 10.711 1.00 88.94 123 TYR A C 1
ATOM 928 O O . TYR A 1 123 ? -2.975 -7.816 10.224 1.00 88.94 123 TYR A O 1
ATOM 936 N N . VAL A 1 124 ? -2.295 -5.676 10.136 1.00 89.56 124 VAL A N 1
ATOM 937 C CA . VAL A 1 124 ? -2.888 -5.340 8.844 1.00 89.56 124 VAL A CA 1
ATOM 938 C C . VAL A 1 124 ? -1.793 -4.844 7.921 1.00 89.56 124 VAL A C 1
ATOM 940 O O . VAL A 1 124 ? -0.971 -4.018 8.317 1.00 89.56 124 VAL A O 1
ATOM 943 N N . LEU A 1 125 ? -1.789 -5.331 6.685 1.00 88.00 125 LEU A N 1
ATOM 944 C CA . LEU A 1 125 ? -0.848 -4.917 5.663 1.00 88.00 125 LEU A CA 1
ATOM 945 C C . LEU A 1 125 ? -1.569 -4.256 4.492 1.00 88.00 125 LEU A C 1
ATOM 947 O O . LEU A 1 125 ? -2.438 -4.858 3.862 1.00 88.00 125 LEU A O 1
ATOM 951 N N . ILE A 1 126 ? -1.125 -3.042 4.177 1.00 86.75 126 ILE A N 1
ATOM 952 C CA . ILE A 1 126 ? -1.553 -2.272 3.011 1.00 86.75 126 ILE A CA 1
ATOM 953 C C . ILE A 1 126 ? -0.341 -2.113 2.104 1.00 86.75 126 ILE A C 1
ATOM 955 O O . ILE A 1 126 ? 0.731 -1.715 2.567 1.00 86.75 126 ILE A O 1
ATOM 959 N N . ALA A 1 127 ? -0.495 -2.432 0.824 1.00 84.62 127 ALA A N 1
ATOM 960 C CA . ALA A 1 127 ? 0.586 -2.362 -0.146 1.00 84.62 127 ALA A CA 1
ATOM 961 C C . ALA A 1 127 ? 0.108 -1.773 -1.475 1.00 84.62 127 ALA A C 1
ATOM 963 O O . ALA A 1 127 ? -1.056 -1.900 -1.847 1.00 84.62 127 ALA A O 1
ATOM 964 N N . SER A 1 128 ? 1.033 -1.143 -2.189 1.00 81.75 128 SER A N 1
ATOM 965 C CA . SER A 1 128 ? 0.827 -0.608 -3.527 1.00 81.75 128 SER A CA 1
ATOM 966 C C . SER A 1 128 ? 1.990 -0.965 -4.447 1.00 81.75 128 SER A C 1
ATOM 968 O O . SER A 1 128 ? 3.163 -1.009 -4.048 1.00 81.75 128 SER A O 1
ATOM 970 N N . LEU A 1 129 ? 1.644 -1.248 -5.697 1.00 82.12 129 LEU A N 1
ATOM 971 C CA . LEU A 1 129 ? 2.563 -1.494 -6.793 1.00 82.12 129 LEU A CA 1
ATOM 972 C C . LEU A 1 129 ? 2.856 -0.146 -7.460 1.00 82.12 129 LEU A C 1
ATOM 974 O O . LEU A 1 129 ? 2.009 0.419 -8.140 1.00 82.12 129 LEU A O 1
ATOM 978 N N . GLN A 1 130 ? 4.047 0.396 -7.198 1.00 76.25 130 GLN A N 1
ATOM 979 C CA . GLN A 1 130 ? 4.408 1.770 -7.570 1.00 76.25 130 GLN A CA 1
ATOM 980 C C . GLN A 1 130 ? 4.846 1.893 -9.024 1.00 76.25 130 GLN A C 1
ATOM 982 O O . GLN A 1 130 ? 4.643 2.921 -9.662 1.00 76.25 130 GLN A O 1
ATOM 987 N N . SER A 1 131 ? 5.527 0.873 -9.537 1.00 74.19 131 SER A N 1
ATOM 988 C CA . SER A 1 131 ? 5.979 0.861 -10.919 1.00 74.19 131 SER A CA 1
ATOM 989 C C . SER A 1 131 ? 6.135 -0.558 -11.429 1.00 74.19 131 SER A C 1
ATOM 991 O O . SER A 1 131 ? 6.511 -1.484 -10.701 1.00 74.19 131 SER A O 1
ATOM 993 N N . PHE A 1 132 ? 5.859 -0.697 -12.717 1.00 80.88 132 PHE A N 1
ATOM 994 C CA . PHE A 1 132 ? 6.032 -1.917 -13.472 1.00 80.88 132 PHE A CA 1
ATOM 995 C C . PHE A 1 132 ? 6.660 -1.548 -14.815 1.00 80.88 132 PHE A C 1
ATOM 997 O O . PHE A 1 132 ? 6.098 -0.763 -15.576 1.00 80.88 132 PHE A O 1
ATOM 1004 N N . GLU A 1 133 ? 7.827 -2.110 -15.115 1.00 77.75 133 GLU A N 1
ATOM 1005 C CA . GLU A 1 133 ? 8.488 -1.917 -16.403 1.00 77.75 133 GLU A CA 1
ATOM 1006 C C . GLU A 1 133 ? 8.982 -3.242 -16.975 1.00 77.75 133 GLU A C 1
ATOM 1008 O O . GLU A 1 133 ? 9.561 -4.076 -16.274 1.00 77.75 133 GLU A O 1
ATOM 1013 N N . MET A 1 134 ? 8.810 -3.397 -18.288 1.00 79.00 134 MET A N 1
ATOM 1014 C CA . MET A 1 134 ? 9.413 -4.473 -19.063 1.00 79.00 134 MET A CA 1
ATOM 1015 C C . MET A 1 134 ? 10.606 -3.908 -19.837 1.00 79.00 134 MET A C 1
ATOM 1017 O O . MET A 1 134 ? 10.440 -3.105 -20.755 1.00 79.00 134 MET A O 1
ATOM 1021 N N . ALA A 1 135 ? 11.815 -4.318 -19.468 1.00 76.88 135 ALA A N 1
ATOM 1022 C CA . ALA A 1 135 ? 12.999 -4.071 -20.275 1.00 76.88 135 ALA A CA 1
ATOM 1023 C C . ALA A 1 135 ? 12.978 -5.021 -21.477 1.00 76.88 135 ALA A C 1
ATOM 1025 O O . ALA A 1 135 ? 12.706 -6.209 -21.316 1.00 76.88 135 ALA A O 1
ATOM 1026 N N . THR A 1 136 ? 13.248 -4.503 -22.674 1.00 69.00 136 THR A N 1
ATOM 1027 C CA . THR A 1 136 ? 13.255 -5.286 -23.919 1.00 69.00 136 THR A CA 1
ATOM 1028 C C . THR A 1 136 ? 14.606 -5.935 -24.217 1.00 69.00 136 THR A C 1
ATOM 1030 O O . THR A 1 136 ? 14.630 -6.958 -24.893 1.00 69.00 136 THR A O 1
ATOM 1033 N N . GLU A 1 137 ? 15.711 -5.399 -23.687 1.00 71.88 137 GLU A N 1
ATOM 1034 C CA . GLU A 1 137 ? 17.074 -5.896 -23.930 1.00 71.88 137 GLU A CA 1
ATOM 1035 C C . GLU A 1 137 ? 17.948 -5.776 -22.662 1.00 71.88 137 GLU A C 1
ATOM 1037 O O . GLU A 1 137 ? 18.347 -4.667 -22.298 1.00 71.88 137 GLU A O 1
ATOM 1042 N N . PRO A 1 138 ? 18.265 -6.885 -21.961 1.00 69.81 138 PRO A N 1
ATOM 1043 C CA . PRO A 1 138 ? 17.641 -8.210 -22.071 1.00 69.81 138 PRO A CA 1
ATOM 1044 C C . PRO A 1 138 ? 16.172 -8.182 -21.614 1.00 69.81 138 PRO A C 1
ATOM 1046 O O . PRO A 1 138 ? 15.807 -7.353 -20.778 1.00 69.81 138 PRO A O 1
ATOM 1049 N N . ARG A 1 139 ? 15.335 -9.108 -22.117 1.00 77.81 139 ARG A N 1
ATOM 1050 C CA . ARG A 1 139 ? 13.928 -9.199 -21.690 1.00 77.81 139 ARG A CA 1
ATOM 1051 C C . ARG A 1 139 ? 13.849 -9.474 -20.191 1.00 77.81 139 ARG A C 1
ATOM 1053 O O . ARG A 1 139 ? 14.283 -10.533 -19.729 1.00 77.81 139 ARG A O 1
ATOM 1060 N N . GLN A 1 140 ? 13.324 -8.506 -19.442 1.00 80.62 140 GLN A N 1
ATOM 1061 C CA . GLN A 1 140 ? 13.282 -8.546 -17.983 1.00 80.62 140 GLN A CA 1
ATOM 1062 C C . GLN A 1 140 ? 12.142 -7.688 -17.428 1.00 80.62 140 GLN A C 1
ATOM 1064 O O . GLN A 1 140 ? 12.031 -6.510 -17.758 1.00 80.62 140 GLN A O 1
ATOM 1069 N N . ALA A 1 141 ? 11.353 -8.247 -16.513 1.00 80.88 141 ALA A N 1
ATOM 1070 C CA . ALA A 1 141 ? 10.365 -7.495 -15.751 1.00 80.88 141 ALA A CA 1
ATOM 1071 C C . ALA A 1 141 ? 11.004 -6.909 -14.483 1.00 80.88 141 ALA A C 1
ATOM 1073 O O . ALA A 1 141 ? 11.716 -7.603 -13.750 1.00 80.88 141 ALA A O 1
ATOM 1074 N N . ASN A 1 142 ? 10.731 -5.634 -14.222 1.00 79.44 142 ASN A N 1
ATOM 1075 C CA . ASN A 1 142 ? 11.118 -4.925 -13.010 1.00 79.44 142 ASN A CA 1
ATOM 1076 C C . ASN A 1 142 ? 9.859 -4.403 -12.321 1.00 79.44 142 ASN A C 1
ATOM 1078 O O . ASN A 1 142 ? 9.043 -3.728 -12.949 1.00 79.44 142 ASN A O 1
ATOM 1082 N N . VAL A 1 143 ? 9.727 -4.688 -11.028 1.00 83.19 143 VAL A N 1
ATOM 1083 C CA . VAL A 1 143 ? 8.585 -4.253 -10.221 1.00 83.19 143 VAL A CA 1
ATOM 1084 C C . VAL A 1 143 ? 9.066 -3.575 -8.954 1.00 83.19 143 VAL A C 1
ATOM 1086 O O . VAL A 1 143 ? 10.002 -4.055 -8.309 1.00 83.19 143 VAL A O 1
ATOM 1089 N N . ILE A 1 144 ? 8.404 -2.482 -8.581 1.00 78.25 144 ILE A N 1
ATOM 1090 C CA . ILE A 1 144 ? 8.573 -1.845 -7.277 1.00 78.25 144 ILE A CA 1
ATOM 1091 C C . ILE A 1 144 ? 7.285 -2.010 -6.487 1.00 78.25 144 ILE A C 1
ATOM 1093 O O . ILE A 1 144 ? 6.230 -1.510 -6.874 1.00 78.25 144 ILE A O 1
ATOM 1097 N N . LEU A 1 145 ? 7.398 -2.704 -5.360 1.00 79.19 145 LEU A N 1
ATOM 1098 C CA . LEU A 1 145 ? 6.304 -2.918 -4.428 1.00 79.19 145 LEU A CA 1
ATOM 1099 C C . LEU A 1 145 ? 6.609 -2.176 -3.133 1.00 79.19 145 LEU A C 1
ATOM 1101 O O . LEU A 1 145 ? 7.706 -2.301 -2.591 1.00 79.19 145 LEU A O 1
ATOM 1105 N N . SER A 1 146 ? 5.641 -1.431 -2.617 1.00 76.81 146 SER A N 1
ATOM 1106 C CA . SER A 1 146 ? 5.752 -0.775 -1.318 1.00 76.81 146 SER A CA 1
ATOM 1107 C C . SER A 1 146 ? 4.588 -1.143 -0.425 1.00 76.81 146 SER A C 1
ATOM 1109 O O . SER A 1 146 ? 3.499 -1.407 -0.917 1.00 76.81 146 SER A O 1
ATOM 1111 N N . GLY A 1 147 ? 4.801 -1.153 0.882 1.00 78.06 147 GLY A N 1
ATOM 1112 C CA . GLY A 1 147 ? 3.736 -1.443 1.820 1.00 78.06 147 GLY A CA 1
ATOM 1113 C C . GLY A 1 147 ? 4.075 -1.067 3.246 1.00 78.06 147 GLY A C 1
ATOM 1114 O O . GLY A 1 147 ? 5.230 -0.844 3.614 1.00 78.06 147 GLY A O 1
ATOM 1115 N N . GLN A 1 148 ? 3.025 -0.966 4.047 1.00 81.19 148 GLN A N 1
ATOM 1116 C CA . GLN A 1 148 ? 3.079 -0.613 5.454 1.00 81.19 148 GLN A CA 1
ATOM 1117 C C . GLN A 1 148 ? 2.237 -1.612 6.238 1.00 81.19 148 GLN A C 1
ATOM 1119 O O . GLN A 1 148 ? 1.069 -1.849 5.926 1.00 81.19 148 GLN A O 1
ATOM 1124 N N . MET A 1 149 ? 2.863 -2.198 7.251 1.00 81.69 149 MET A N 1
ATOM 1125 C CA . MET A 1 149 ? 2.248 -3.101 8.204 1.00 81.69 149 MET A CA 1
ATOM 1126 C C . MET A 1 149 ? 1.951 -2.342 9.489 1.00 81.69 149 MET A C 1
ATOM 1128 O O . MET A 1 149 ? 2.830 -1.704 10.076 1.00 81.69 149 MET A O 1
ATOM 1132 N N . TYR A 1 150 ? 0.712 -2.444 9.936 1.00 83.81 150 TYR A N 1
ATOM 1133 C CA . TYR A 1 150 ? 0.197 -1.809 11.133 1.00 83.81 150 TYR A CA 1
ATOM 1134 C C . TYR A 1 150 ? -0.138 -2.881 12.155 1.00 83.81 150 TYR A C 1
ATOM 1136 O O . TYR A 1 150 ? -0.781 -3.872 11.818 1.00 83.81 150 TYR A O 1
ATOM 1144 N N . ALA A 1 151 ? 0.292 -2.693 13.401 1.00 85.31 151 ALA A N 1
ATOM 1145 C CA . ALA A 1 151 ? -0.240 -3.488 14.501 1.00 85.31 151 ALA A CA 1
ATOM 1146 C C . ALA A 1 151 ? -1.688 -3.056 14.736 1.00 85.31 151 ALA A C 1
ATOM 1148 O O . ALA A 1 151 ? -1.945 -1.862 14.821 1.00 85.31 151 ALA A O 1
ATOM 1149 N N . VAL A 1 152 ? -2.629 -3.987 14.822 1.00 84.50 152 VAL A N 1
ATOM 1150 C CA . VAL A 1 152 ? -4.028 -3.654 15.129 1.00 84.50 152 VAL A CA 1
ATOM 1151 C C . VAL A 1 152 ? -4.130 -3.229 16.591 1.00 84.50 152 VAL A C 1
ATOM 1153 O O . VAL A 1 152 ? -4.661 -2.168 16.919 1.00 84.50 152 VAL A O 1
ATOM 1156 N N . LYS A 1 153 ? -3.514 -4.020 17.476 1.00 78.94 153 LYS A N 1
ATOM 1157 C CA . LYS A 1 153 ? -3.436 -3.711 18.900 1.00 78.94 153 LYS A CA 1
ATOM 1158 C C . LYS A 1 153 ? -2.603 -2.447 19.126 1.00 78.94 153 LYS A C 1
ATOM 1160 O O . LYS A 1 153 ? -1.415 -2.418 18.812 1.00 78.94 153 LYS A O 1
ATOM 1165 N N . GLY A 1 154 ? -3.232 -1.422 19.696 1.00 72.56 154 GLY A N 1
ATOM 1166 C CA . GLY A 1 154 ? -2.621 -0.114 19.950 1.00 72.56 154 GLY A CA 1
ATOM 1167 C C . GLY A 1 154 ? -2.834 0.922 18.844 1.00 72.56 154 GLY A C 1
ATOM 1168 O O . GLY A 1 154 ? -2.535 2.087 19.082 1.00 72.56 154 GLY A O 1
ATOM 1169 N N . ASN A 1 155 ? -3.378 0.533 17.683 1.00 77.38 155 ASN A N 1
ATOM 1170 C CA . ASN A 1 155 ? -3.800 1.464 16.628 1.00 77.38 155 ASN A CA 1
ATOM 1171 C C . ASN A 1 155 ? -5.321 1.566 16.457 1.00 77.38 155 ASN A C 1
ATOM 1173 O O . ASN A 1 155 ? -5.795 2.301 15.591 1.00 77.38 155 ASN A O 1
ATOM 1177 N N . VAL A 1 156 ? -6.067 0.846 17.286 1.00 78.12 156 VAL A N 1
ATOM 1178 C CA . VAL A 1 156 ? -7.524 0.871 17.347 1.00 78.12 156 VAL A CA 1
ATOM 1179 C C . VAL A 1 156 ? -7.929 1.126 18.794 1.00 78.12 156 VAL A C 1
ATOM 1181 O O . VAL A 1 156 ? -7.329 0.550 19.707 1.00 78.12 156 VAL A O 1
ATOM 1184 N N . ASP A 1 157 ? -8.902 2.009 19.003 1.00 75.38 157 ASP A N 1
ATOM 1185 C CA . ASP A 1 157 ? -9.519 2.227 20.309 1.00 75.38 157 ASP A CA 1
ATOM 1186 C C . ASP A 1 157 ? -10.355 0.992 20.682 1.00 75.38 157 ASP A C 1
ATOM 1188 O O . ASP A 1 157 ? -11.315 0.648 19.994 1.00 75.38 157 ASP A O 1
ATOM 1192 N N . GLU A 1 158 ? -9.996 0.313 21.776 1.00 71.69 158 GLU A N 1
ATOM 1193 C CA . GLU A 1 158 ? -10.671 -0.911 22.235 1.00 71.69 158 GLU A CA 1
ATOM 1194 C C . GLU A 1 158 ? -12.149 -0.677 22.610 1.00 71.69 158 GLU A C 1
ATOM 1196 O O . GLU A 1 158 ? -12.924 -1.632 22.662 1.00 71.69 158 GLU A O 1
ATOM 1201 N N . ALA A 1 159 ? -12.557 0.571 22.878 1.00 68.19 159 ALA A N 1
ATOM 1202 C CA . ALA A 1 159 ? -13.929 0.900 23.256 1.00 68.19 159 ALA A CA 1
ATOM 1203 C C . ALA A 1 159 ? -14.849 1.158 22.053 1.00 68.19 159 ALA A C 1
ATOM 1205 O O . ALA A 1 159 ? -16.035 0.828 22.124 1.00 68.19 159 ALA A O 1
ATOM 1206 N N . THR A 1 160 ? -14.336 1.755 20.972 1.00 64.94 160 THR A N 1
ATOM 1207 C CA . THR A 1 160 ? -15.148 2.123 19.795 1.00 64.94 160 THR A CA 1
ATOM 1208 C C . THR A 1 160 ? -14.845 1.293 18.553 1.00 64.94 160 THR A C 1
ATOM 1210 O O . THR A 1 160 ? -15.686 1.219 17.661 1.00 64.94 160 THR A O 1
ATOM 1213 N N . GLY A 1 161 ? -13.684 0.637 18.494 1.00 65.75 161 GLY A N 1
ATOM 1214 C CA . GLY A 1 161 ? -13.195 -0.040 17.294 1.00 65.75 161 GLY A CA 1
ATOM 1215 C C . GLY A 1 161 ? -12.644 0.922 16.236 1.00 65.75 161 GLY A C 1
ATOM 1216 O O . GLY A 1 161 ? -12.231 0.473 15.168 1.00 65.75 161 GLY A O 1
ATOM 1217 N N . ASP A 1 162 ? -12.598 2.227 16.515 1.00 74.62 162 ASP A N 1
ATOM 1218 C CA . ASP A 1 162 ? -12.108 3.225 15.565 1.00 74.62 162 ASP A CA 1
ATOM 1219 C C . ASP A 1 162 ? -10.577 3.281 15.546 1.00 74.62 162 ASP A C 1
ATOM 1221 O O . ASP A 1 162 ? -9.906 3.125 16.570 1.00 74.62 162 ASP A O 1
ATOM 1225 N N . ALA A 1 163 ? -10.009 3.544 14.369 1.00 74.00 163 ALA A N 1
ATOM 1226 C CA . ALA A 1 163 ? -8.582 3.800 14.240 1.00 74.00 163 ALA A CA 1
ATOM 1227 C C . ALA A 1 163 ? -8.205 5.125 14.928 1.00 74.00 163 ALA A C 1
ATOM 1229 O O . ALA A 1 163 ? -8.905 6.129 14.790 1.00 74.00 163 ALA A O 1
ATOM 1230 N N . ILE A 1 164 ? -7.073 5.151 15.638 1.00 74.75 164 ILE A N 1
ATOM 1231 C CA . ILE A 1 164 ? -6.513 6.412 16.156 1.00 74.75 164 ILE A CA 1
ATOM 1232 C C . ILE A 1 164 ? -6.098 7.340 15.006 1.00 74.75 164 ILE A C 1
ATOM 1234 O O . ILE A 1 164 ? -5.644 6.865 13.970 1.00 74.75 164 ILE A O 1
ATOM 1238 N N . GLU A 1 165 ? -6.182 8.661 15.216 1.00 58.66 165 GLU A N 1
ATOM 1239 C CA . GLU A 1 165 ? -5.938 9.688 14.180 1.00 58.66 165 GLU A CA 1
ATOM 1240 C C . GLU A 1 165 ? -4.576 9.558 13.471 1.00 58.66 165 GLU A C 1
ATOM 1242 O O . GLU A 1 165 ? -4.457 9.856 12.282 1.00 58.66 165 GLU A O 1
ATOM 1247 N N . GLU A 1 166 ? -3.542 9.078 14.171 1.00 68.25 166 GLU A N 1
ATOM 1248 C CA . GLU A 1 166 ? -2.224 8.811 13.590 1.00 68.25 166 GLU A CA 1
ATOM 1249 C C . GLU A 1 166 ? -1.740 7.391 13.927 1.00 68.25 166 GLU A C 1
ATOM 1251 O O . GLU A 1 166 ? -1.003 7.187 14.894 1.00 68.25 166 GLU A O 1
ATOM 1256 N N . PRO A 1 167 ? -2.109 6.379 13.117 1.00 68.94 167 PRO A N 1
ATOM 1257 C CA . PRO A 1 167 ? -1.723 5.005 13.410 1.00 68.94 167 PRO A CA 1
ATOM 1258 C C . PRO A 1 167 ? -0.227 4.791 13.202 1.00 68.94 167 PRO A C 1
ATOM 1260 O O . PRO A 1 167 ? 0.324 5.127 12.142 1.00 68.94 167 PRO A O 1
ATOM 1263 N N . THR A 1 168 ? 0.400 4.172 14.195 1.00 71.38 168 THR A N 1
ATOM 1264 C CA . THR A 1 168 ? 1.823 3.846 14.222 1.00 71.38 168 THR A CA 1
ATOM 1265 C C . THR A 1 168 ? 2.135 2.681 13.284 1.00 71.38 168 THR A C 1
ATOM 1267 O O . THR A 1 168 ? 1.524 1.611 13.343 1.00 71.38 168 THR A O 1
ATOM 1270 N N . VAL A 1 169 ? 3.090 2.888 12.378 1.00 74.69 169 VAL A N 1
ATOM 1271 C CA . VAL A 1 169 ? 3.556 1.837 11.466 1.00 74.69 169 VAL A CA 1
ATOM 1272 C C . VAL A 1 169 ? 4.445 0.885 12.257 1.00 74.69 169 VAL A C 1
ATOM 1274 O O . VAL A 1 169 ? 5.424 1.316 12.861 1.00 74.69 169 VAL A O 1
ATOM 1277 N N . PHE A 1 170 ? 4.127 -0.408 12.233 1.00 71.44 170 PHE A N 1
ATOM 1278 C CA . PHE A 1 170 ? 4.973 -1.422 12.851 1.00 71.44 170 PHE A CA 1
ATOM 1279 C C . PHE A 1 170 ? 6.215 -1.675 11.995 1.00 71.44 170 PHE A C 1
ATOM 1281 O O . PHE A 1 170 ? 7.337 -1.584 12.488 1.00 71.44 170 PHE A O 1
ATOM 1288 N N . ARG A 1 171 ? 6.020 -1.964 10.701 1.00 73.94 171 ARG A N 1
ATOM 1289 C CA . ARG A 1 171 ? 7.100 -2.116 9.713 1.00 73.94 171 ARG A CA 1
ATOM 1290 C C . ARG A 1 171 ? 6.642 -1.624 8.352 1.00 73.94 171 ARG A C 1
ATOM 1292 O O . ARG A 1 171 ? 5.470 -1.737 8.014 1.00 73.94 171 ARG A O 1
ATOM 1299 N N . ALA A 1 172 ? 7.567 -1.099 7.564 1.00 74.44 172 ALA A N 1
ATOM 1300 C CA . ALA A 1 172 ? 7.320 -0.722 6.182 1.00 74.44 172 ALA A CA 1
ATOM 1301 C C . ALA A 1 172 ? 8.352 -1.390 5.283 1.00 74.44 172 ALA A C 1
ATOM 1303 O O . ALA A 1 172 ? 9.466 -1.681 5.714 1.00 74.44 172 ALA A O 1
ATOM 1304 N N . PHE A 1 173 ? 7.980 -1.606 4.031 1.00 74.81 173 PHE A N 1
ATOM 1305 C CA . PHE A 1 173 ? 8.895 -2.074 3.009 1.00 74.81 173 PHE A CA 1
ATOM 1306 C C . PHE A 1 173 ? 8.690 -1.273 1.729 1.00 74.81 173 PHE A C 1
ATOM 1308 O O . PHE A 1 173 ? 7.591 -0.837 1.392 1.00 74.81 173 PHE A O 1
ATOM 1315 N N . GLY A 1 174 ? 9.777 -1.099 1.000 1.00 74.12 174 GLY A N 1
ATOM 1316 C CA . GLY A 1 174 ? 9.773 -0.787 -0.416 1.00 74.12 174 GLY A CA 1
ATOM 1317 C C . GLY A 1 174 ? 10.783 -1.744 -1.001 1.00 74.12 174 GLY A C 1
ATOM 1318 O O . GLY A 1 174 ? 11.910 -1.741 -0.531 1.00 74.12 174 GLY A O 1
ATOM 1319 N N . VAL A 1 175 ? 10.400 -2.596 -1.944 1.00 73.00 175 VAL A N 1
ATOM 1320 C CA . VAL A 1 175 ? 11.262 -3.655 -2.474 1.00 73.00 175 VAL A CA 1
ATOM 1321 C C . VAL A 1 175 ? 11.216 -3.693 -3.987 1.00 73.00 175 VAL A C 1
ATOM 1323 O O . VAL A 1 175 ? 10.188 -3.421 -4.609 1.00 73.00 175 VAL A O 1
ATOM 1326 N N . LYS A 1 176 ? 12.358 -4.053 -4.578 1.00 76.12 176 LYS A N 1
ATOM 1327 C CA . LYS A 1 176 ? 12.494 -4.251 -6.016 1.00 76.12 176 LYS A CA 1
ATOM 1328 C C . LYS A 1 176 ? 12.499 -5.740 -6.339 1.00 76.12 176 LYS A C 1
ATOM 1330 O O . LYS A 1 176 ? 13.423 -6.456 -5.941 1.00 76.12 176 LYS A O 1
ATOM 1335 N N . GLY A 1 177 ? 11.502 -6.160 -7.105 1.00 78.19 177 GLY A N 1
ATOM 1336 C CA . GLY A 1 177 ? 11.451 -7.465 -7.744 1.00 78.19 177 GLY A CA 1
ATOM 1337 C C . GLY A 1 177 ? 12.021 -7.414 -9.152 1.00 78.19 177 GLY A C 1
ATOM 1338 O O . GLY A 1 177 ? 11.740 -6.479 -9.907 1.00 78.19 177 GLY A O 1
ATOM 1339 N N . THR A 1 178 ? 12.814 -8.413 -9.516 1.00 83.44 178 THR A N 1
ATOM 1340 C CA . THR A 1 178 ? 13.370 -8.549 -10.867 1.00 83.44 178 THR A CA 1
ATOM 1341 C C . THR A 1 178 ? 13.224 -9.973 -11.365 1.00 83.44 178 THR A C 1
ATOM 1343 O O . THR A 1 178 ? 13.532 -10.906 -10.630 1.00 83.44 178 THR A O 1
ATOM 1346 N N . SER A 1 179 ? 12.815 -10.153 -12.621 1.00 85.06 179 SER A N 1
ATOM 1347 C CA . SER A 1 179 ? 12.898 -11.466 -13.269 1.00 85.06 179 SER A CA 1
ATOM 1348 C C . SER A 1 179 ? 14.331 -11.765 -13.711 1.00 85.06 179 SER A C 1
ATOM 1350 O O . SER A 1 179 ? 15.128 -10.846 -13.921 1.00 85.06 179 SER A O 1
ATOM 1352 N N . SER A 1 180 ? 14.665 -13.035 -13.928 1.00 80.88 180 SER A N 1
ATOM 1353 C CA . SER A 1 180 ? 15.933 -13.404 -14.560 1.00 80.88 180 SER A CA 1
ATOM 1354 C C . SER A 1 180 ? 16.027 -12.796 -15.970 1.00 80.88 180 SER A C 1
ATOM 1356 O O . SER A 1 180 ? 15.055 -12.900 -16.729 1.00 80.88 180 SER A O 1
ATOM 1358 N N . PRO A 1 181 ? 17.155 -12.162 -16.346 1.00 76.50 181 PRO A N 1
ATOM 1359 C CA . PRO A 1 181 ? 17.333 -11.606 -17.682 1.00 76.50 181 PRO A CA 1
ATOM 1360 C C . PRO A 1 181 ? 17.442 -12.738 -18.704 1.00 76.50 181 PRO A C 1
ATOM 1362 O O . PRO A 1 181 ? 18.234 -13.667 -18.529 1.00 76.50 181 PRO A O 1
ATOM 1365 N N . ARG A 1 182 ? 16.661 -12.668 -19.785 1.00 75.31 182 ARG A N 1
ATOM 1366 C CA . ARG A 1 182 ? 16.721 -13.655 -20.871 1.00 75.31 182 ARG A CA 1
ATOM 1367 C C . ARG A 1 182 ? 16.884 -12.937 -22.209 1.00 75.31 182 ARG A C 1
ATOM 1369 O O . ARG A 1 182 ? 16.003 -12.186 -22.614 1.00 75.31 182 ARG A O 1
ATOM 1376 N N . ALA A 1 183 ? 18.023 -13.146 -22.868 1.00 59.66 183 ALA A N 1
ATOM 1377 C CA . ALA A 1 183 ? 18.342 -12.497 -24.142 1.00 59.66 183 ALA A CA 1
ATOM 1378 C C . ALA A 1 183 ? 17.503 -13.054 -25.309 1.00 59.66 183 ALA A C 1
ATOM 1380 O O . ALA A 1 183 ? 16.986 -12.276 -26.101 1.00 59.66 183 ALA A O 1
ATOM 1381 N N . ASP A 1 184 ? 17.263 -14.371 -25.335 1.00 65.38 184 ASP A N 1
ATOM 1382 C CA . ASP A 1 184 ? 16.613 -15.073 -26.460 1.00 65.38 184 ASP A CA 1
ATOM 1383 C C . ASP A 1 184 ? 15.195 -15.581 -26.127 1.00 65.38 184 ASP A C 1
ATOM 1385 O O . ASP A 1 184 ? 14.734 -16.606 -26.627 1.00 65.38 184 ASP A O 1
ATOM 1389 N N . TYR A 1 185 ? 14.496 -14.925 -25.197 1.00 70.00 185 TYR A N 1
ATOM 1390 C CA . TYR A 1 185 ? 13.196 -15.411 -24.730 1.00 70.00 185 TYR A CA 1
ATOM 1391 C C . TYR A 1 185 ? 12.050 -14.966 -25.643 1.00 70.00 185 TYR A C 1
ATOM 1393 O O . TYR A 1 185 ? 11.594 -13.826 -25.570 1.00 70.00 185 TYR A O 1
ATOM 1401 N N . GLU A 1 186 ? 11.531 -15.894 -26.447 1.00 64.56 186 GLU A N 1
ATOM 1402 C CA . GLU A 1 186 ? 10.376 -15.692 -27.343 1.00 64.56 186 GLU A CA 1
ATOM 1403 C C . GLU A 1 186 ? 9.012 -16.016 -26.698 1.00 64.56 186 GLU A C 1
ATOM 1405 O O . GLU A 1 186 ? 7.972 -15.931 -27.349 1.00 64.56 186 GLU A O 1
ATOM 1410 N N . GLY A 1 187 ? 8.991 -16.398 -25.416 1.00 73.38 187 GLY A N 1
ATOM 1411 C CA . GLY A 1 187 ? 7.762 -16.762 -24.710 1.00 73.38 187 GLY A CA 1
ATOM 1412 C C . GLY A 1 187 ? 6.885 -15.567 -24.317 1.00 73.38 187 GLY A C 1
ATOM 1413 O O . GLY A 1 187 ? 7.256 -14.405 -24.480 1.00 73.38 187 GLY A O 1
ATOM 1414 N N . SER A 1 188 ? 5.712 -15.860 -23.746 1.00 78.19 188 SER A N 1
ATOM 1415 C CA . SER A 1 188 ? 4.814 -14.832 -23.203 1.00 78.19 188 SER A CA 1
ATOM 1416 C C . SER A 1 188 ? 5.465 -14.086 -22.037 1.00 78.19 188 SER A C 1
ATOM 1418 O O . SER A 1 188 ? 6.306 -14.639 -21.333 1.00 78.19 188 SER A O 1
ATOM 1420 N N . GLU A 1 189 ? 5.067 -12.838 -21.805 1.00 79.75 189 GLU A N 1
ATOM 1421 C CA . GLU A 1 189 ? 5.633 -11.984 -20.748 1.00 79.75 189 GLU A CA 1
ATOM 1422 C C . GLU A 1 189 ? 5.205 -12.420 -19.335 1.00 79.75 189 GLU A C 1
ATOM 1424 O O . GLU A 1 189 ? 5.893 -12.146 -18.354 1.00 79.75 189 GLU A O 1
ATOM 1429 N N . ASN A 1 190 ? 4.110 -13.181 -19.229 1.00 83.62 190 ASN A N 1
ATOM 1430 C CA . ASN A 1 190 ? 3.518 -13.635 -17.967 1.00 83.62 190 ASN A CA 1
ATOM 1431 C C . ASN A 1 190 ? 4.501 -14.304 -16.985 1.00 83.62 190 ASN A C 1
ATOM 1433 O O . ASN A 1 190 ? 4.477 -13.937 -15.811 1.00 83.62 190 ASN A O 1
ATOM 1437 N N . PRO A 1 191 ? 5.377 -15.244 -17.392 1.00 84.25 191 PRO A N 1
ATOM 1438 C CA . PRO A 1 191 ? 6.329 -15.869 -16.480 1.00 84.25 191 PRO A CA 1
ATOM 1439 C C . PRO A 1 191 ? 7.361 -14.878 -15.936 1.00 84.25 191 PRO A C 1
ATOM 1441 O O . PRO A 1 191 ? 7.721 -14.985 -14.769 1.00 84.25 191 PRO A O 1
ATOM 1444 N N . LEU A 1 192 ? 7.789 -13.892 -16.735 1.00 84.06 192 LEU A N 1
ATOM 1445 C CA . LEU A 1 192 ? 8.715 -12.847 -16.281 1.00 84.06 192 LEU A CA 1
ATOM 1446 C C . LEU A 1 192 ? 8.040 -11.953 -15.234 1.00 84.06 192 LEU A C 1
ATOM 1448 O O . LEU A 1 192 ? 8.626 -11.668 -14.193 1.00 84.06 192 LEU A O 1
ATOM 1452 N N . ILE A 1 193 ? 6.779 -11.582 -15.471 1.00 85.81 193 ILE A N 1
ATOM 1453 C CA . ILE A 1 193 ? 5.959 -10.812 -14.525 1.00 85.81 193 ILE A CA 1
ATOM 1454 C C . ILE A 1 193 ? 5.807 -11.568 -13.204 1.00 85.81 193 ILE A C 1
ATOM 1456 O O . ILE A 1 193 ? 6.084 -11.024 -12.137 1.00 85.81 193 ILE A O 1
ATOM 1460 N N . SER A 1 194 ? 5.392 -12.835 -13.265 1.00 86.25 194 SER A N 1
ATOM 1461 C CA . SER A 1 194 ? 5.204 -13.670 -12.078 1.00 86.25 194 SER A CA 1
ATOM 1462 C C . SER A 1 194 ? 6.506 -13.897 -11.310 1.00 86.25 194 SER A C 1
ATOM 1464 O O . SER A 1 194 ? 6.484 -13.914 -10.082 1.00 86.25 194 SER A O 1
ATOM 1466 N N . GLU A 1 195 ? 7.635 -14.046 -12.005 1.00 80.44 195 GLU A N 1
ATOM 1467 C CA . GLU A 1 195 ? 8.955 -14.190 -11.386 1.00 80.44 195 GLU A CA 1
ATOM 1468 C C . GLU A 1 195 ? 9.363 -12.905 -10.650 1.00 80.44 195 GLU A C 1
ATOM 1470 O O . GLU A 1 195 ? 9.718 -12.965 -9.474 1.00 80.44 195 GLU A O 1
ATOM 1475 N N . ALA A 1 196 ? 9.211 -11.739 -11.288 1.00 85.12 196 ALA A N 1
ATOM 1476 C CA . ALA A 1 196 ? 9.517 -10.451 -10.668 1.00 85.12 196 ALA A CA 1
ATOM 1477 C C . ALA A 1 196 ? 8.613 -10.147 -9.461 1.00 85.12 196 ALA A C 1
ATOM 1479 O O . ALA A 1 196 ? 9.100 -9.691 -8.428 1.00 85.12 196 ALA A O 1
ATOM 1480 N N . LEU A 1 197 ? 7.310 -10.435 -9.549 1.00 87.12 197 LEU A N 1
ATOM 1481 C CA . LEU A 1 197 ? 6.373 -10.256 -8.433 1.00 87.12 197 LEU A CA 1
ATOM 1482 C C . LEU A 1 197 ? 6.658 -11.211 -7.273 1.00 87.12 197 LEU A C 1
ATOM 1484 O O . LEU A 1 197 ? 6.555 -10.816 -6.113 1.00 87.12 197 LEU A O 1
ATOM 1488 N N . ARG A 1 198 ? 7.042 -12.457 -7.565 1.00 87.12 198 ARG A N 1
ATOM 1489 C CA . ARG A 1 198 ? 7.422 -13.434 -6.539 1.00 87.12 198 ARG A CA 1
ATOM 1490 C C . ARG A 1 198 ? 8.710 -13.029 -5.826 1.00 87.12 198 ARG A C 1
ATOM 1492 O O . ARG A 1 198 ? 8.775 -13.142 -4.606 1.00 87.12 198 ARG A O 1
ATOM 1499 N N . ASP A 1 199 ? 9.695 -12.529 -6.568 1.00 82.50 199 ASP A N 1
ATOM 1500 C CA . ASP A 1 199 ? 10.935 -11.978 -6.013 1.00 82.50 199 ASP A CA 1
ATOM 1501 C C . ASP A 1 199 ? 10.662 -10.733 -5.148 1.00 82.50 199 ASP A C 1
ATOM 1503 O O . ASP A 1 199 ? 11.139 -10.649 -4.015 1.00 82.50 199 ASP A O 1
ATOM 1507 N N . ALA A 1 200 ? 9.809 -9.809 -5.615 1.00 83.81 200 ALA A N 1
ATOM 1508 C CA . ALA A 1 200 ? 9.351 -8.672 -4.811 1.00 83.81 200 ALA A CA 1
ATOM 1509 C C . ALA A 1 200 ? 8.648 -9.132 -3.525 1.00 83.81 200 ALA A C 1
ATOM 1511 O O . ALA A 1 200 ? 8.991 -8.666 -2.443 1.00 83.81 200 ALA A O 1
ATOM 1512 N N . GLY A 1 201 ? 7.700 -10.068 -3.620 1.00 85.44 201 GLY A N 1
ATOM 1513 C CA . GLY A 1 201 ? 6.982 -10.604 -2.464 1.00 85.44 201 GLY A CA 1
ATOM 1514 C C . GLY A 1 201 ? 7.924 -11.238 -1.441 1.00 85.44 201 GLY A C 1
ATOM 1515 O O . GLY A 1 201 ? 7.819 -10.951 -0.251 1.00 85.44 201 GLY A O 1
ATOM 1516 N N . HIS A 1 202 ? 8.892 -12.039 -1.895 1.00 85.06 202 HIS A N 1
ATOM 1517 C CA . HIS A 1 202 ? 9.880 -12.663 -1.015 1.00 85.06 202 HIS A CA 1
ATOM 1518 C C . HIS A 1 202 ? 10.733 -11.623 -0.277 1.00 85.06 202 HIS A C 1
ATOM 1520 O O . HIS A 1 202 ? 10.863 -11.685 0.944 1.00 85.06 202 HIS A O 1
ATOM 1526 N N . LYS A 1 203 ? 11.237 -10.610 -0.990 1.00 80.69 203 LYS A N 1
ATOM 1527 C CA . LYS A 1 203 ? 11.982 -9.497 -0.382 1.00 80.69 203 LYS A CA 1
ATOM 1528 C C . LYS A 1 203 ? 11.119 -8.682 0.584 1.00 80.69 203 LYS A C 1
ATOM 1530 O O . LYS A 1 203 ? 11.613 -8.263 1.627 1.00 80.69 203 LYS A O 1
ATOM 1535 N N . ALA A 1 204 ? 9.839 -8.469 0.277 1.00 79.94 204 ALA A N 1
ATOM 1536 C CA . ALA A 1 204 ? 8.913 -7.798 1.191 1.00 79.94 204 ALA A CA 1
ATOM 1537 C C . ALA A 1 204 ? 8.757 -8.599 2.489 1.00 79.94 204 ALA A C 1
ATOM 1539 O O . ALA A 1 204 ? 8.872 -8.036 3.573 1.00 79.94 204 ALA A O 1
ATOM 1540 N N . ALA A 1 205 ? 8.564 -9.915 2.384 1.00 82.12 205 ALA A N 1
ATOM 1541 C CA . ALA A 1 205 ? 8.422 -10.798 3.534 1.00 82.12 205 ALA A CA 1
ATOM 1542 C C . ALA A 1 205 ? 9.688 -10.822 4.412 1.00 82.12 205 ALA A C 1
ATOM 1544 O O . ALA A 1 205 ? 9.577 -10.702 5.630 1.00 82.12 205 ALA A O 1
ATOM 1545 N N . LEU A 1 206 ? 10.882 -10.855 3.807 1.00 78.75 206 LEU A N 1
ATOM 1546 C CA . LEU A 1 206 ? 12.161 -10.734 4.525 1.00 78.75 206 LEU A CA 1
ATOM 1547 C C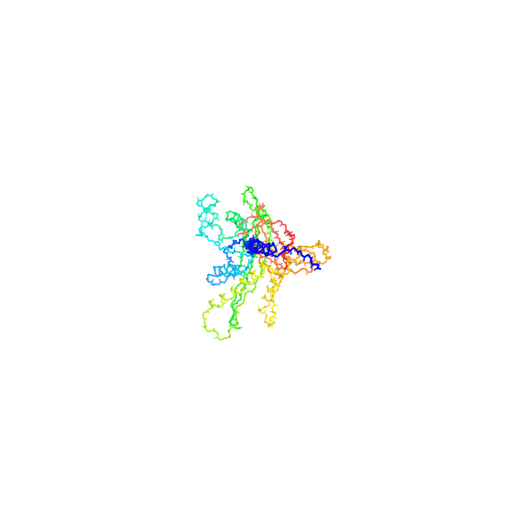 . LEU A 1 206 ? 12.309 -9.379 5.235 1.00 78.75 206 LEU A C 1
ATOM 1549 O O . LEU A 1 206 ? 12.700 -9.310 6.400 1.00 78.75 206 LEU A O 1
ATOM 1553 N N . SER A 1 207 ? 11.926 -8.285 4.568 1.00 77.75 207 SER A N 1
ATOM 1554 C CA . SER A 1 207 ? 11.918 -6.953 5.184 1.00 77.75 207 SER A CA 1
ATOM 1555 C C . SER A 1 207 ? 10.937 -6.874 6.361 1.00 77.75 207 SER A C 1
ATOM 1557 O O . SER A 1 207 ? 11.190 -6.171 7.340 1.00 77.75 207 SER A O 1
ATOM 1559 N N . LEU A 1 208 ? 9.816 -7.595 6.286 1.00 74.50 208 LEU A N 1
ATOM 1560 C CA . LEU A 1 208 ? 8.825 -7.670 7.355 1.00 74.50 208 LEU A CA 1
ATOM 1561 C C . LEU A 1 208 ? 9.278 -8.569 8.513 1.00 74.50 208 LEU A C 1
ATOM 1563 O O . LEU A 1 208 ? 9.000 -8.215 9.656 1.00 74.50 208 LEU A O 1
ATOM 1567 N N . SER A 1 209 ? 10.019 -9.655 8.268 1.00 73.31 209 SER A N 1
ATOM 1568 C CA . SER A 1 209 ? 10.625 -10.486 9.326 1.00 73.31 209 SER A CA 1
ATOM 1569 C C . SER A 1 209 ? 11.857 -9.828 9.962 1.00 73.31 209 SER A C 1
ATOM 1571 O O . SER A 1 209 ? 12.148 -10.039 11.137 1.00 73.31 209 SER A O 1
ATOM 1573 N N . GLY A 1 210 ? 12.503 -8.884 9.270 1.00 62.94 210 GLY A N 1
ATOM 1574 C CA . GLY A 1 210 ? 13.663 -8.137 9.780 1.00 62.94 210 GLY A CA 1
ATOM 1575 C C . GLY A 1 210 ? 14.990 -8.823 9.484 1.00 62.94 210 GLY A C 1
ATOM 1576 O O . GLY A 1 210 ? 15.997 -8.526 10.128 1.00 62.94 210 GLY A O 1
ATOM 1577 N N . GLU A 1 211 ? 14.987 -9.740 8.518 1.00 58.41 211 GLU A N 1
ATOM 1578 C CA . GLU A 1 211 ? 16.203 -10.317 7.967 1.00 58.41 211 GLU A CA 1
ATOM 1579 C C . GLU A 1 211 ? 16.841 -9.336 6.966 1.00 58.41 211 GLU A C 1
ATOM 1581 O O . GLU A 1 211 ? 16.132 -8.680 6.194 1.00 58.41 211 GLU A O 1
ATOM 1586 N N . PRO A 1 212 ? 18.179 -9.186 6.976 1.00 44.47 212 PRO A N 1
ATOM 1587 C CA . PRO A 1 212 ? 18.861 -8.254 6.091 1.00 44.47 212 PRO A CA 1
ATOM 1588 C C . PRO A 1 212 ? 18.715 -8.703 4.635 1.00 44.47 212 PRO A C 1
ATOM 1590 O O . PRO A 1 212 ? 19.069 -9.824 4.274 1.00 44.47 212 PRO A O 1
ATOM 1593 N N . LEU A 1 213 ? 18.224 -7.804 3.783 1.00 46.84 213 LEU A N 1
ATOM 1594 C CA . LEU A 1 213 ? 18.168 -8.034 2.343 1.00 46.84 213 LEU A CA 1
ATOM 1595 C C . LEU A 1 213 ? 19.594 -8.046 1.777 1.00 46.84 213 LEU A C 1
ATOM 1597 O O . LEU A 1 213 ? 20.317 -7.055 1.884 1.00 46.84 213 LEU A O 1
ATOM 1601 N N . GLU A 1 214 ? 20.001 -9.150 1.151 1.00 34.34 214 GLU A N 1
ATOM 1602 C CA . GLU A 1 214 ? 21.276 -9.245 0.438 1.00 34.34 214 GLU A CA 1
ATOM 1603 C C . GLU A 1 214 ? 21.178 -8.440 -0.870 1.00 34.34 214 GLU A C 1
ATOM 1605 O O . GLU A 1 214 ? 20.709 -8.911 -1.905 1.00 34.34 214 GLU A O 1
ATOM 1610 N N . ILE A 1 215 ? 21.547 -7.159 -0.810 1.00 42.09 215 ILE A N 1
ATOM 1611 C CA . ILE A 1 215 ? 21.566 -6.274 -1.977 1.00 42.09 215 ILE A CA 1
ATOM 1612 C C . ILE A 1 215 ? 22.916 -6.461 -2.671 1.00 42.09 215 ILE A C 1
ATOM 1614 O O . ILE A 1 215 ? 23.909 -5.863 -2.266 1.00 42.09 215 ILE A O 1
ATOM 1618 N N . THR A 1 216 ? 22.989 -7.294 -3.711 1.00 30.95 216 THR A N 1
ATOM 1619 C CA . THR A 1 216 ? 24.157 -7.311 -4.606 1.00 30.95 216 THR A CA 1
ATOM 1620 C C . THR A 1 216 ? 23.964 -6.226 -5.675 1.00 30.95 216 THR A C 1
ATOM 1622 O O . THR A 1 216 ? 23.091 -6.370 -6.535 1.00 30.95 216 THR A O 1
ATOM 1625 N N . PRO A 1 217 ? 24.717 -5.110 -5.659 1.00 30.83 217 PRO A N 1
ATOM 1626 C CA . PRO A 1 217 ? 24.596 -4.089 -6.691 1.00 30.83 217 PRO A CA 1
ATOM 1627 C C . PRO A 1 217 ? 25.299 -4.561 -7.970 1.00 30.83 217 PRO A C 1
ATOM 1629 O O . PRO A 1 217 ? 26.515 -4.446 -8.102 1.00 30.83 217 PRO A O 1
ATOM 1632 N N . THR A 1 218 ? 24.553 -5.070 -8.952 1.00 31.64 218 THR A N 1
ATOM 1633 C CA . THR A 1 218 ? 25.083 -5.206 -10.317 1.00 31.64 218 THR A CA 1
ATOM 1634 C C . THR A 1 218 ? 25.055 -3.837 -10.988 1.00 31.64 218 THR A C 1
ATOM 1636 O O . THR A 1 218 ? 24.002 -3.343 -11.395 1.00 31.64 218 THR A O 1
ATOM 1639 N N . ALA A 1 219 ? 26.224 -3.200 -11.040 1.00 30.06 219 ALA A N 1
ATOM 1640 C CA . ALA A 1 219 ? 26.442 -1.924 -11.702 1.00 30.06 219 ALA A CA 1
ATOM 1641 C C . ALA A 1 219 ? 26.405 -2.101 -13.224 1.00 30.06 219 ALA A C 1
ATOM 1643 O O . ALA A 1 219 ? 27.300 -2.720 -13.793 1.00 30.06 219 ALA A O 1
ATOM 1644 N N . ASP A 1 220 ? 25.413 -1.509 -13.883 1.00 30.44 220 ASP A N 1
ATOM 1645 C CA . ASP A 1 220 ? 25.467 -1.295 -15.324 1.00 30.44 220 ASP A CA 1
ATOM 1646 C C . ASP A 1 220 ? 24.900 0.088 -15.678 1.00 30.44 220 ASP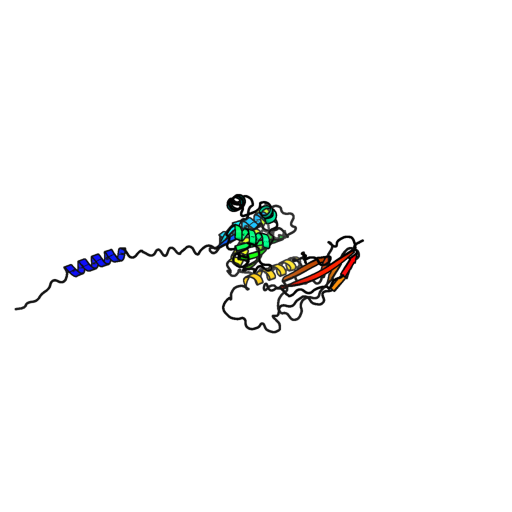 A C 1
ATOM 1648 O O . ASP A 1 220 ? 23.809 0.479 -15.247 1.00 30.44 220 ASP A O 1
ATOM 1652 N N . LYS A 1 221 ? 25.726 0.867 -16.382 1.00 35.44 221 LYS A N 1
ATOM 1653 C CA . LYS A 1 221 ? 25.565 2.302 -16.632 1.00 35.44 221 LYS A CA 1
ATOM 1654 C C . LYS A 1 221 ? 24.707 2.504 -17.873 1.00 35.44 221 LYS A C 1
ATOM 1656 O O . LYS A 1 221 ? 25.233 2.617 -18.973 1.00 35.44 221 LYS A O 1
ATOM 1661 N N . ASP A 1 222 ? 23.404 2.651 -17.670 1.00 36.41 222 ASP A N 1
ATOM 1662 C CA . ASP A 1 222 ? 22.536 3.246 -18.682 1.00 36.41 222 ASP A CA 1
ATOM 1663 C C . ASP A 1 222 ? 21.691 4.372 -18.073 1.00 36.41 222 ASP A C 1
ATOM 1665 O O . ASP A 1 222 ? 21.125 4.257 -16.985 1.00 36.41 222 ASP A O 1
ATOM 1669 N N . THR A 1 223 ? 21.637 5.510 -18.754 1.00 39.56 223 THR A N 1
ATOM 1670 C CA . THR A 1 223 ? 21.103 6.779 -18.226 1.00 39.56 223 THR A CA 1
ATOM 1671 C C . THR A 1 223 ? 19.582 6.761 -18.048 1.00 39.56 223 THR A C 1
ATOM 1673 O O . THR A 1 223 ? 19.050 7.494 -17.215 1.00 39.56 223 THR A O 1
ATOM 1676 N N . LYS A 1 224 ? 18.880 5.835 -18.717 1.00 39.06 224 LYS A N 1
ATOM 1677 C CA . LYS A 1 224 ? 17.454 5.541 -18.480 1.00 39.06 224 LYS A CA 1
ATOM 1678 C C . LYS A 1 224 ? 17.224 4.689 -17.217 1.00 39.06 224 LYS A C 1
ATOM 1680 O O . LYS A 1 224 ? 16.208 4.846 -16.543 1.00 39.06 224 LYS A O 1
ATOM 1685 N N . ARG A 1 225 ? 18.215 3.875 -16.825 1.00 40.81 225 ARG A N 1
ATOM 1686 C CA . ARG A 1 225 ? 18.250 3.111 -15.561 1.00 40.81 225 ARG A CA 1
ATOM 1687 C C . ARG A 1 225 ? 18.585 3.980 -14.341 1.00 40.81 225 ARG A C 1
ATOM 1689 O O . ARG A 1 225 ? 18.460 3.504 -13.219 1.00 40.81 225 ARG A O 1
ATOM 1696 N N . TRP A 1 226 ? 18.961 5.254 -14.508 1.00 37.03 226 TRP A N 1
ATOM 1697 C CA . TRP A 1 226 ? 19.328 6.120 -13.377 1.00 37.03 226 TRP A CA 1
ATOM 1698 C C . TRP A 1 226 ? 18.134 6.480 -12.478 1.00 37.03 226 TRP A C 1
ATOM 1700 O O . TRP A 1 226 ? 18.281 6.507 -11.258 1.00 37.03 226 TRP A O 1
ATOM 1710 N N . ARG A 1 227 ? 16.924 6.622 -13.047 1.00 44.09 227 ARG A N 1
ATOM 1711 C CA . ARG A 1 227 ? 15.682 6.738 -12.253 1.00 44.09 227 ARG A CA 1
ATOM 1712 C C . ARG A 1 227 ? 15.477 5.488 -11.388 1.00 44.09 227 ARG A C 1
ATOM 1714 O O . ARG A 1 227 ? 15.205 5.599 -10.200 1.00 44.09 227 ARG A O 1
ATOM 1721 N N . TRP A 1 228 ? 15.727 4.308 -11.953 1.00 36.59 228 TRP A N 1
ATOM 1722 C CA . TRP A 1 228 ? 15.601 3.015 -11.275 1.00 36.59 228 TRP A CA 1
ATOM 1723 C C . TRP A 1 228 ? 16.665 2.758 -10.205 1.00 36.59 228 TRP A C 1
ATOM 1725 O O . TRP A 1 228 ? 16.359 2.138 -9.190 1.00 36.59 228 TRP A O 1
ATOM 1735 N N . ILE A 1 229 ? 17.891 3.254 -10.393 1.00 38.34 229 ILE A N 1
ATOM 1736 C CA . ILE A 1 229 ? 18.951 3.195 -9.375 1.00 38.34 229 ILE A CA 1
ATOM 1737 C C . ILE A 1 229 ? 18.588 4.081 -8.174 1.00 38.34 229 ILE A C 1
ATOM 1739 O O . ILE A 1 229 ? 18.789 3.655 -7.041 1.00 38.34 229 ILE A O 1
ATOM 1743 N N . MET A 1 230 ? 17.979 5.254 -8.393 1.00 41.00 230 MET A N 1
ATOM 1744 C CA . MET A 1 230 ? 17.516 6.120 -7.298 1.00 41.00 230 MET A CA 1
ATOM 1745 C C . MET A 1 230 ? 16.350 5.498 -6.514 1.00 41.00 230 MET A C 1
ATOM 1747 O O . MET A 1 230 ? 16.358 5.537 -5.285 1.00 41.00 230 MET A O 1
ATOM 1751 N N . TYR A 1 231 ? 15.398 4.841 -7.187 1.00 40.44 231 TYR A N 1
ATOM 1752 C CA . TYR A 1 231 ? 14.337 4.097 -6.497 1.00 40.44 231 TYR A CA 1
ATOM 1753 C C . TYR A 1 231 ? 14.860 2.834 -5.783 1.00 40.44 231 TYR A C 1
ATOM 1755 O O . TYR A 1 231 ? 14.393 2.512 -4.696 1.00 40.44 231 TYR A O 1
ATOM 1763 N N . ALA A 1 232 ? 15.869 2.141 -6.323 1.00 37.94 232 ALA A N 1
ATOM 1764 C CA . ALA A 1 232 ? 16.485 0.979 -5.670 1.00 37.94 232 ALA A CA 1
ATOM 1765 C C . ALA A 1 232 ? 17.324 1.350 -4.427 1.00 37.94 232 ALA A C 1
ATOM 1767 O O . ALA A 1 232 ? 17.403 0.566 -3.482 1.00 37.94 232 ALA A O 1
ATOM 1768 N N . LEU A 1 233 ? 17.909 2.552 -4.388 1.00 33.94 233 LEU A N 1
ATOM 1769 C CA . LEU A 1 233 ? 18.621 3.070 -3.211 1.00 33.94 233 LEU A CA 1
ATOM 1770 C C . LEU A 1 233 ? 17.645 3.496 -2.094 1.00 33.94 233 LEU A C 1
ATOM 1772 O O . LEU A 1 233 ? 17.945 3.317 -0.916 1.00 33.94 233 LEU A O 1
ATOM 1776 N N . ALA A 1 234 ? 16.436 3.940 -2.457 1.00 37.00 234 ALA A N 1
ATOM 1777 C CA . ALA A 1 234 ? 15.330 4.180 -1.525 1.00 37.00 234 ALA A CA 1
ATOM 1778 C C . ALA A 1 234 ? 14.774 2.891 -0.874 1.00 37.00 234 ALA A C 1
ATOM 1780 O O . ALA A 1 234 ? 14.314 2.922 0.265 1.00 37.00 234 ALA A O 1
ATOM 1781 N N . VAL A 1 235 ? 14.859 1.753 -1.571 1.00 37.06 235 VAL A N 1
ATOM 1782 C CA . VAL A 1 235 ? 14.447 0.415 -1.101 1.00 37.06 235 VAL A CA 1
ATOM 1783 C C . VAL A 1 235 ? 15.419 -0.170 -0.062 1.00 37.06 235 VAL A C 1
ATOM 1785 O O . VAL A 1 235 ? 14.992 -0.760 0.927 1.00 37.06 235 VAL A O 1
ATOM 1788 N N . GLY A 1 236 ? 16.730 0.036 -0.230 1.00 31.70 236 GLY A N 1
ATOM 1789 C CA . GLY A 1 236 ? 17.749 -0.480 0.698 1.00 31.70 236 GLY A CA 1
ATOM 1790 C C . GLY A 1 236 ? 17.772 0.201 2.074 1.00 31.70 236 GLY A C 1
ATOM 1791 O O . GLY A 1 236 ? 18.159 -0.423 3.060 1.00 31.70 236 GLY A O 1
ATOM 1792 N N . ALA A 1 237 ? 17.326 1.456 2.173 1.00 35.59 237 ALA A N 1
ATOM 1793 C CA . ALA A 1 237 ? 17.331 2.208 3.431 1.00 35.59 237 ALA A CA 1
ATOM 1794 C C . ALA A 1 237 ? 16.188 1.820 4.394 1.00 35.59 237 ALA A C 1
ATOM 1796 O O . ALA A 1 237 ? 16.337 1.970 5.606 1.00 35.59 237 ALA A O 1
ATOM 1797 N N . LEU A 1 238 ? 15.090 1.244 3.887 1.00 38.25 238 LEU A N 1
ATOM 1798 C CA . LEU A 1 238 ? 13.969 0.763 4.710 1.00 38.25 238 LEU A CA 1
ATOM 1799 C C . LEU A 1 238 ? 14.302 -0.517 5.502 1.00 38.25 238 LEU A C 1
ATOM 1801 O O . LEU A 1 238 ? 13.720 -0.739 6.560 1.00 38.25 238 LEU A O 1
ATOM 1805 N N . ALA A 1 239 ? 15.272 -1.323 5.052 1.00 30.55 239 ALA A N 1
ATOM 1806 C CA . ALA A 1 239 ? 15.652 -2.578 5.713 1.00 30.55 239 ALA A CA 1
ATOM 1807 C C . ALA A 1 239 ? 16.642 -2.408 6.887 1.00 30.55 239 ALA A C 1
ATOM 1809 O O . ALA A 1 239 ? 16.831 -3.338 7.667 1.00 30.55 239 ALA A O 1
ATOM 1810 N N . ILE A 1 240 ? 17.273 -1.237 7.047 1.00 33.91 240 ILE A N 1
ATOM 1811 C CA . ILE A 1 240 ? 18.320 -1.018 8.068 1.00 33.91 240 ILE A CA 1
ATOM 1812 C C . ILE A 1 240 ? 17.780 -0.262 9.304 1.00 33.91 240 ILE A C 1
ATOM 1814 O O . ILE A 1 240 ? 18.406 -0.260 10.361 1.00 33.91 240 ILE A O 1
ATOM 1818 N N . GLY A 1 241 ? 16.578 0.318 9.233 1.00 33.25 241 GLY A N 1
ATOM 1819 C CA . GLY A 1 241 ? 16.052 1.228 10.260 1.00 33.25 241 GLY A CA 1
ATOM 1820 C C . GLY A 1 241 ? 15.288 0.624 11.449 1.00 33.25 241 GLY A C 1
ATOM 1821 O O . GLY A 1 241 ? 14.724 1.402 12.213 1.00 33.25 241 GLY A O 1
ATOM 1822 N N . VAL A 1 242 ? 15.209 -0.705 11.628 1.00 29.47 242 VAL A N 1
ATOM 1823 C CA . VAL A 1 242 ? 14.334 -1.309 12.673 1.00 29.47 242 VAL A CA 1
ATOM 1824 C C . VAL A 1 242 ? 15.063 -2.199 13.695 1.00 29.47 242 VAL A C 1
ATOM 1826 O O . VAL A 1 242 ? 14.481 -2.572 14.711 1.00 29.47 242 VAL A O 1
ATOM 1829 N N . ASN A 1 243 ? 16.364 -2.455 13.546 1.00 29.72 243 ASN A N 1
ATOM 1830 C CA . ASN A 1 243 ? 17.129 -3.172 14.574 1.00 29.72 243 ASN A CA 1
ATOM 1831 C C . ASN A 1 243 ? 17.886 -2.201 15.486 1.00 29.72 243 ASN A C 1
ATOM 1833 O O . ASN A 1 243 ? 19.072 -1.974 15.278 1.00 29.72 243 ASN A O 1
ATOM 1837 N N . ASN A 1 244 ? 17.194 -1.628 16.481 1.00 29.64 244 ASN A N 1
ATOM 1838 C CA . ASN A 1 244 ? 17.732 -1.354 17.828 1.00 29.64 244 ASN A CA 1
ATOM 1839 C C . ASN A 1 244 ? 16.691 -0.649 18.719 1.00 29.64 244 ASN A C 1
ATOM 1841 O O . ASN A 1 244 ? 16.756 0.554 18.963 1.00 29.64 244 ASN A O 1
ATOM 1845 N N . ALA A 1 245 ? 15.747 -1.412 19.273 1.00 33.34 245 ALA A N 1
ATOM 1846 C CA . ALA A 1 245 ? 15.003 -0.991 20.459 1.00 33.34 245 ALA A CA 1
ATOM 1847 C C . ALA A 1 245 ? 15.745 -1.511 21.699 1.00 33.34 245 ALA A C 1
ATOM 1849 O O . ALA A 1 245 ? 15.498 -2.618 22.170 1.00 33.34 245 ALA A O 1
ATOM 1850 N N . GLY A 1 246 ? 16.721 -0.738 22.181 1.00 32.19 246 GLY A N 1
ATOM 1851 C CA . GLY A 1 246 ? 17.538 -1.162 23.318 1.00 32.19 246 GLY A CA 1
ATOM 1852 C C . GLY A 1 246 ? 18.678 -0.235 23.720 1.00 32.19 246 GLY A C 1
ATOM 1853 O O . GLY A 1 246 ? 19.689 -0.721 24.205 1.00 32.19 246 GLY A O 1
ATOM 1854 N N . SER A 1 247 ? 18.595 1.074 23.483 1.00 33.31 247 SER A N 1
ATOM 1855 C CA . SER A 1 247 ? 19.347 2.097 24.234 1.00 33.31 247 SER A CA 1
ATOM 1856 C C . SER A 1 247 ? 18.913 3.477 23.751 1.00 33.31 247 SER A C 1
ATOM 1858 O O . SER A 1 247 ? 18.718 3.681 22.556 1.00 33.31 247 SER A O 1
ATOM 1860 N N . SER A 1 248 ? 18.699 4.409 24.682 1.00 35.91 248 SER A N 1
ATOM 1861 C CA . SER A 1 248 ? 18.335 5.796 24.377 1.00 35.91 248 SER A CA 1
ATOM 1862 C C . SER A 1 248 ? 19.230 6.363 23.266 1.00 35.91 248 SER A C 1
ATOM 1864 O O . SER A 1 248 ? 20.454 6.265 23.401 1.00 35.91 248 SER A O 1
ATOM 1866 N N . PRO A 1 249 ? 18.678 6.964 22.193 1.00 37.78 249 PRO A N 1
ATOM 1867 C CA . PRO A 1 249 ? 19.509 7.510 21.136 1.00 37.78 249 PRO A CA 1
ATOM 1868 C C . PRO A 1 249 ? 20.341 8.661 21.696 1.00 37.78 249 PRO A C 1
ATOM 1870 O O . PRO A 1 249 ? 19.817 9.561 22.360 1.00 37.78 249 PRO A O 1
ATOM 1873 N N . ALA A 1 250 ? 21.639 8.649 21.399 1.00 42.81 250 ALA A N 1
ATOM 1874 C CA . ALA A 1 250 ? 22.433 9.864 21.449 1.00 42.81 250 ALA A CA 1
ATOM 1875 C C . ALA A 1 250 ? 21.728 10.918 20.584 1.00 42.81 250 ALA A C 1
ATOM 1877 O O . ALA A 1 250 ? 21.270 10.608 19.482 1.00 42.81 250 ALA A O 1
ATOM 1878 N N . ALA A 1 251 ? 21.594 12.142 21.099 1.00 41.31 251 ALA A N 1
ATOM 1879 C CA . ALA A 1 251 ? 20.987 13.230 20.348 1.00 41.31 251 ALA A CA 1
ATOM 1880 C C . ALA A 1 251 ? 21.671 13.328 18.968 1.00 41.31 251 ALA A C 1
ATOM 1882 O O . ALA A 1 251 ? 22.902 13.439 18.931 1.00 41.31 251 ALA A O 1
ATOM 1883 N N . PRO A 1 252 ? 20.918 13.250 17.853 1.00 45.28 252 PRO A N 1
ATOM 1884 C CA . PRO A 1 252 ? 21.500 13.325 16.522 1.00 45.28 252 PRO A CA 1
ATOM 1885 C C . PRO A 1 252 ? 22.306 14.617 16.400 1.00 45.28 252 PRO A C 1
ATOM 1887 O O . PRO A 1 252 ? 21.870 15.685 16.847 1.00 45.28 252 PRO A O 1
ATOM 1890 N N . GLY A 1 253 ? 23.499 14.516 15.811 1.00 48.66 253 GLY A N 1
ATOM 1891 C CA . GLY A 1 253 ? 24.340 15.681 15.555 1.00 48.66 253 GLY A CA 1
ATOM 1892 C C . GLY A 1 253 ? 23.583 16.744 14.742 1.00 48.66 253 GLY A C 1
ATOM 1893 O O . GLY A 1 253 ? 22.583 16.437 14.089 1.00 48.66 253 GLY A O 1
ATOM 1894 N N . PRO A 1 254 ? 24.041 18.007 14.728 1.00 53.41 254 PRO A N 1
ATOM 1895 C CA . PRO A 1 254 ? 23.317 19.127 14.112 1.00 53.41 254 PRO A CA 1
ATOM 1896 C C . PRO A 1 254 ? 22.932 18.929 12.632 1.00 53.41 254 PRO A C 1
ATOM 1898 O O . PRO A 1 254 ? 22.029 19.611 12.150 1.00 53.41 254 PRO A O 1
ATOM 1901 N N . ALA A 1 255 ? 23.576 17.992 11.929 1.00 53.41 255 ALA A N 1
ATOM 1902 C CA . ALA A 1 255 ? 23.322 17.678 10.528 1.00 53.41 255 ALA A CA 1
ATOM 1903 C C . ALA A 1 255 ? 22.314 16.529 10.299 1.00 53.41 255 ALA A C 1
ATOM 1905 O O . ALA A 1 255 ? 21.797 16.413 9.200 1.00 53.41 255 ALA A O 1
ATOM 1906 N N . GLU A 1 256 ? 21.959 15.717 11.299 1.00 59.09 256 GLU A N 1
ATOM 1907 C CA . GLU A 1 256 ? 21.069 14.545 11.135 1.00 59.09 256 GLU A CA 1
ATOM 1908 C C . GLU A 1 256 ? 19.606 14.846 11.541 1.00 59.09 256 GLU A C 1
ATOM 1910 O O . GLU A 1 256 ? 18.825 13.981 11.953 1.00 5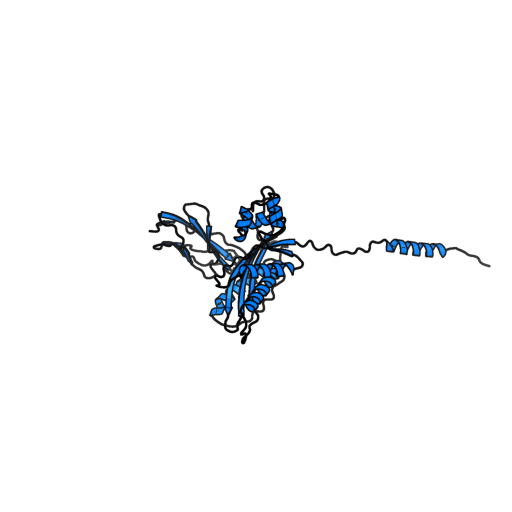9.09 256 GLU A O 1
ATOM 1915 N N . GLN A 1 257 ? 19.226 16.123 11.458 1.00 72.94 257 GLN A N 1
ATOM 1916 C CA . GLN A 1 257 ? 17.894 16.602 11.815 1.00 72.94 257 GLN A CA 1
ATOM 1917 C C . GLN A 1 257 ? 16.944 16.530 10.618 1.00 72.94 257 GLN A C 1
ATOM 1919 O O . GLN A 1 257 ? 17.293 16.905 9.497 1.00 72.94 257 GLN A O 1
ATOM 1924 N N . VAL A 1 258 ? 15.713 16.094 10.880 1.00 80.00 258 VAL A N 1
ATOM 1925 C CA . VAL A 1 258 ? 14.598 16.139 9.929 1.00 80.00 258 VAL A CA 1
ATOM 1926 C C . VAL A 1 258 ? 14.265 17.601 9.631 1.00 80.00 258 VAL A C 1
ATOM 1928 O O . VAL A 1 258 ? 14.042 18.391 10.552 1.00 80.00 258 VAL A O 1
ATOM 1931 N N . ARG A 1 259 ? 14.228 17.979 8.351 1.00 86.62 259 ARG A N 1
ATOM 1932 C CA . ARG A 1 259 ? 13.959 19.355 7.912 1.00 86.62 259 ARG A CA 1
ATOM 1933 C C . ARG A 1 259 ? 12.766 19.400 6.948 1.00 86.62 259 ARG A C 1
ATOM 1935 O O . ARG A 1 259 ? 12.599 18.515 6.119 1.00 86.62 259 ARG A O 1
ATOM 1942 N N . PRO A 1 260 ? 11.892 20.408 7.045 1.00 89.50 260 PRO A N 1
ATOM 1943 C CA . PRO A 1 260 ? 10.813 20.570 6.082 1.00 89.50 260 PRO A CA 1
ATOM 1944 C C . PRO A 1 260 ? 11.318 21.221 4.785 1.00 89.50 260 PRO A C 1
ATOM 1946 O O . PRO A 1 260 ? 12.464 21.674 4.710 1.00 89.50 260 PRO A O 1
ATOM 1949 N N . VAL A 1 261 ? 10.461 21.286 3.761 1.00 89.75 261 VAL A N 1
ATOM 1950 C CA . VAL A 1 261 ? 10.777 22.038 2.535 1.00 89.75 261 VAL A CA 1
ATOM 1951 C C . VAL A 1 261 ? 10.920 23.523 2.843 1.00 89.75 261 VAL A C 1
ATOM 1953 O O . VAL A 1 261 ? 10.172 24.072 3.658 1.00 89.75 261 VAL A O 1
ATOM 1956 N N . ALA A 1 262 ? 11.859 24.181 2.171 1.00 87.50 262 ALA A N 1
ATOM 1957 C CA . ALA A 1 262 ? 12.076 25.615 2.310 1.00 87.50 262 ALA A CA 1
ATOM 1958 C C . ALA A 1 262 ? 11.351 26.385 1.198 1.00 87.50 262 ALA A C 1
ATOM 1960 O O . ALA A 1 262 ? 11.148 25.863 0.106 1.00 87.50 262 ALA A O 1
ATOM 1961 N N . ASN A 1 263 ? 10.997 27.646 1.457 1.00 87.88 263 ASN A N 1
ATOM 1962 C CA . ASN A 1 263 ? 10.470 28.577 0.449 1.00 87.88 263 ASN A CA 1
ATOM 1963 C C . ASN A 1 263 ? 9.294 28.026 -0.379 1.00 87.88 263 ASN A C 1
ATOM 1965 O O . ASN A 1 263 ? 9.283 28.153 -1.602 1.00 87.88 263 ASN A O 1
ATOM 1969 N N . LEU A 1 264 ? 8.307 27.410 0.280 1.00 90.69 264 LEU A N 1
ATOM 1970 C CA . LEU A 1 264 ? 7.089 26.978 -0.399 1.00 90.69 264 LEU A CA 1
ATOM 1971 C C . LEU A 1 264 ? 6.313 28.202 -0.901 1.00 90.69 264 LEU A C 1
ATOM 1973 O O . LEU A 1 264 ? 5.813 29.005 -0.116 1.00 90.69 264 LEU A O 1
ATOM 1977 N N . TYR A 1 265 ? 6.207 28.314 -2.216 1.00 88.75 265 TYR A N 1
ATOM 1978 C CA . TYR A 1 265 ? 5.557 29.400 -2.925 1.00 88.75 265 TYR A CA 1
ATOM 1979 C C . TYR A 1 265 ? 4.421 28.868 -3.797 1.00 88.75 265 TYR A C 1
ATOM 1981 O O . TYR A 1 265 ? 4.546 27.827 -4.445 1.00 88.75 265 TYR A O 1
ATOM 1989 N N . LEU A 1 266 ? 3.314 29.607 -3.820 1.00 90.31 266 LEU A N 1
ATOM 1990 C CA . LEU A 1 266 ? 2.125 29.289 -4.598 1.00 90.31 266 LEU A CA 1
ATOM 1991 C C . LEU A 1 266 ? 1.936 30.335 -5.696 1.00 90.31 266 LEU A C 1
ATOM 1993 O O . LEU A 1 266 ? 1.808 31.526 -5.420 1.00 90.31 266 LEU A O 1
ATOM 1997 N N . GLN A 1 267 ? 1.893 29.872 -6.940 1.00 88.62 267 GLN A N 1
ATOM 1998 C CA . GLN A 1 267 ? 1.726 30.684 -8.133 1.00 88.62 267 GLN A CA 1
ATOM 1999 C C . GLN A 1 267 ? 0.398 30.340 -8.823 1.00 88.62 267 GLN A C 1
ATOM 2001 O O . GLN A 1 267 ? 0.210 29.196 -9.249 1.00 88.62 267 GLN A O 1
ATOM 2006 N N . PRO A 1 268 ? -0.520 31.305 -8.989 1.00 87.38 268 PRO A N 1
ATOM 2007 C CA . PRO A 1 268 ? -1.711 31.091 -9.794 1.00 87.38 268 PRO A CA 1
ATOM 2008 C C . PRO A 1 268 ? -1.383 31.075 -11.294 1.00 87.38 268 PRO A C 1
ATOM 2010 O O . PRO A 1 268 ? -0.650 31.929 -11.791 1.00 87.38 268 PRO A O 1
ATOM 2013 N N . LEU A 1 269 ? -1.938 30.098 -12.014 1.00 86.88 269 LEU A N 1
ATOM 2014 C CA . LEU A 1 269 ? -1.956 30.017 -13.479 1.00 86.88 269 LEU A CA 1
ATOM 2015 C C . LEU A 1 269 ? -3.380 30.305 -13.989 1.00 86.88 269 LEU A C 1
ATOM 2017 O O . LEU A 1 269 ? -4.277 30.564 -13.197 1.00 86.88 269 LEU A O 1
ATOM 2021 N N . GLN A 1 270 ? -3.615 30.256 -15.306 1.00 80.31 270 GLN A N 1
ATOM 2022 C CA . GLN A 1 270 ? -4.945 30.544 -15.877 1.00 80.31 270 GLN A CA 1
ATOM 2023 C C . GLN A 1 270 ? -6.047 29.616 -15.345 1.00 80.31 270 GLN A C 1
ATOM 2025 O O . GLN A 1 270 ? -7.101 30.094 -14.943 1.00 80.31 270 GLN A O 1
ATOM 2030 N N . SER A 1 271 ? -5.806 28.303 -15.322 1.00 84.31 271 SER A N 1
ATOM 2031 C CA . SER A 1 271 ? -6.783 27.315 -14.838 1.00 84.31 271 SER A CA 1
ATOM 2032 C C . SER A 1 271 ? -6.312 26.528 -13.617 1.00 84.31 271 SER A C 1
ATOM 2034 O O . SER A 1 271 ? -7.111 25.834 -13.001 1.00 84.31 271 SER A O 1
ATOM 2036 N N . ASN A 1 272 ? -5.030 26.626 -13.262 1.00 88.31 272 ASN A N 1
ATOM 2037 C CA . ASN A 1 272 ? -4.353 25.713 -12.342 1.00 88.31 272 ASN A CA 1
ATOM 2038 C C . ASN A 1 272 ? -3.597 26.491 -11.261 1.00 88.31 272 ASN A C 1
ATOM 2040 O O . ASN A 1 272 ? -3.336 27.687 -11.403 1.00 88.31 272 ASN A O 1
ATOM 2044 N N . LEU A 1 273 ? -3.176 25.798 -10.209 1.00 88.38 273 LEU A N 1
ATOM 2045 C CA . LEU A 1 273 ? -2.321 26.362 -9.166 1.00 88.38 273 LEU A CA 1
ATOM 2046 C C . LEU A 1 273 ? -0.987 25.617 -9.145 1.00 88.38 273 LEU A C 1
ATOM 2048 O O . LEU A 1 273 ? -0.954 24.393 -9.067 1.00 88.38 273 LEU A O 1
ATOM 2052 N N . LYS A 1 274 ? 0.126 26.346 -9.231 1.00 91.12 274 LYS A N 1
ATOM 2053 C CA . LYS A 1 274 ? 1.472 25.768 -9.215 1.00 91.12 274 LYS A CA 1
ATOM 2054 C C . LYS A 1 274 ? 2.155 26.047 -7.885 1.00 91.12 274 LYS A C 1
ATOM 2056 O O . LYS A 1 274 ? 2.304 27.193 -7.482 1.00 91.12 274 LYS A O 1
ATOM 2061 N N . LEU A 1 275 ? 2.622 24.996 -7.236 1.00 93.50 275 LEU A N 1
ATOM 2062 C CA . LEU A 1 275 ? 3.464 25.042 -6.055 1.00 93.50 275 LEU A CA 1
ATOM 2063 C C . LEU A 1 275 ? 4.922 24.900 -6.475 1.00 93.50 275 LEU A C 1
ATOM 2065 O O . LEU A 1 275 ? 5.241 24.099 -7.353 1.00 93.50 275 LEU A O 1
ATOM 2069 N N . THR A 1 276 ? 5.803 25.666 -5.844 1.00 92.06 276 THR A N 1
ATOM 2070 C CA . THR A 1 276 ? 7.259 25.558 -6.002 1.00 92.06 276 THR A CA 1
ATOM 2071 C C . THR A 1 276 ? 7.904 25.630 -4.624 1.00 92.06 276 THR A C 1
ATOM 2073 O O . THR A 1 276 ? 7.436 26.384 -3.779 1.00 92.06 276 THR A O 1
ATOM 2076 N N . TRP A 1 277 ? 8.945 24.850 -4.367 1.00 93.69 277 TRP A N 1
ATOM 2077 C CA . TRP A 1 277 ? 9.694 24.875 -3.111 1.00 93.69 277 TRP A CA 1
ATOM 2078 C C . TRP A 1 277 ? 11.161 24.533 -3.352 1.00 93.69 277 TRP A C 1
ATOM 2080 O O . TRP A 1 277 ? 11.533 23.992 -4.392 1.00 93.69 277 TRP A O 1
ATOM 2090 N N . ASN A 1 278 ? 11.986 24.812 -2.351 1.00 89.25 278 ASN A N 1
ATOM 2091 C CA . ASN A 1 278 ? 13.379 24.407 -2.311 1.00 89.25 278 ASN A CA 1
ATOM 2092 C C . ASN A 1 278 ? 13.529 23.119 -1.502 1.00 89.25 278 ASN A C 1
ATOM 2094 O O . ASN A 1 278 ? 12.825 22.893 -0.509 1.00 89.25 278 ASN A O 1
ATOM 2098 N N . GLU A 1 279 ? 14.485 22.290 -1.911 1.00 85.31 279 GLU A N 1
ATOM 2099 C CA . GLU A 1 279 ? 14.850 21.097 -1.156 1.00 85.31 279 GLU A CA 1
ATOM 2100 C C . GLU A 1 279 ? 15.315 21.452 0.269 1.00 85.31 279 GLU A C 1
ATOM 2102 O O . GLU A 1 279 ? 15.858 22.543 0.492 1.00 85.31 279 GLU A O 1
ATOM 2107 N N . PRO A 1 280 ? 15.119 20.554 1.250 1.00 86.19 280 PRO A N 1
ATOM 2108 C CA . PRO A 1 280 ? 15.607 20.775 2.605 1.00 86.19 280 PRO A CA 1
ATOM 2109 C C . PRO A 1 280 ? 17.133 20.899 2.637 1.00 86.19 280 PRO A C 1
ATOM 2111 O O . PRO A 1 280 ? 17.852 19.998 2.215 1.00 86.19 280 PRO A O 1
ATOM 2114 N N . THR A 1 281 ? 17.636 21.998 3.193 1.00 81.94 281 THR A N 1
ATOM 2115 C CA . THR A 1 281 ? 19.076 22.234 3.378 1.00 81.94 281 THR A CA 1
ATOM 2116 C C . THR A 1 281 ? 19.500 22.006 4.828 1.00 81.94 281 THR A C 1
ATOM 2118 O O . THR A 1 281 ? 18.709 22.209 5.749 1.00 81.94 281 THR A O 1
ATOM 2121 N N . GLY A 1 282 ? 20.770 21.655 5.053 1.00 74.50 282 GLY A N 1
ATOM 2122 C CA . GLY A 1 282 ? 21.310 21.468 6.408 1.00 74.50 282 GLY A CA 1
ATOM 2123 C C . GLY A 1 282 ? 20.853 20.167 7.073 1.00 74.50 282 GLY A C 1
ATOM 2124 O O . GLY A 1 282 ? 20.732 20.114 8.296 1.00 74.50 282 GLY A O 1
ATOM 2125 N N . THR A 1 283 ? 20.571 19.146 6.262 1.00 77.62 283 THR A N 1
ATOM 2126 C CA . THR A 1 283 ? 20.297 17.774 6.692 1.00 77.62 283 THR A CA 1
ATOM 2127 C C . THR A 1 283 ? 21.176 16.800 5.902 1.00 77.62 283 THR A C 1
ATOM 2129 O O . THR A 1 283 ? 21.445 17.030 4.724 1.00 77.62 283 THR A O 1
ATOM 2132 N N . THR A 1 284 ? 21.650 15.733 6.540 1.00 75.88 284 THR A N 1
ATOM 2133 C CA . THR A 1 284 ? 22.335 14.596 5.902 1.00 75.88 284 THR A CA 1
ATOM 2134 C C . THR A 1 284 ? 21.356 13.516 5.455 1.00 75.88 284 THR A C 1
ATOM 2136 O O . THR A 1 284 ? 21.767 12.531 4.844 1.00 75.88 284 THR A O 1
ATOM 2139 N N . LEU A 1 285 ? 20.068 13.683 5.764 1.00 75.00 285 LEU A N 1
ATOM 2140 C CA . LEU A 1 285 ? 19.025 12.725 5.438 1.00 75.00 285 LEU A CA 1
ATOM 2141 C C . LEU A 1 285 ? 18.647 12.832 3.966 1.00 75.00 285 LEU A C 1
ATOM 2143 O O . LEU A 1 285 ? 18.411 13.924 3.445 1.00 75.00 285 LEU A O 1
ATOM 2147 N N . GLN A 1 286 ? 18.554 11.685 3.301 1.00 80.31 286 GLN A N 1
ATOM 2148 C CA . GLN A 1 286 ? 18.151 11.640 1.904 1.00 80.31 286 GLN A CA 1
ATOM 2149 C C . GLN A 1 286 ? 16.634 11.750 1.796 1.00 80.31 286 GLN A C 1
ATOM 2151 O O . GLN A 1 286 ? 15.886 11.059 2.491 1.00 80.31 286 GLN A O 1
ATOM 2156 N N . VAL A 1 287 ? 16.174 12.640 0.921 1.00 79.31 287 VAL A N 1
ATOM 2157 C CA . VAL A 1 287 ? 14.753 12.773 0.607 1.00 79.31 287 VAL A CA 1
ATOM 2158 C C . VAL A 1 287 ? 14.286 11.504 -0.101 1.00 79.31 287 VAL A C 1
ATOM 2160 O O . VAL A 1 287 ? 14.884 11.087 -1.088 1.00 79.31 287 VAL A O 1
ATOM 2163 N N . LEU A 1 288 ? 13.204 10.906 0.388 1.00 77.88 288 LEU A N 1
ATOM 2164 C CA . LEU A 1 288 ? 12.509 9.813 -0.283 1.00 77.88 288 LEU A CA 1
ATOM 2165 C C . LEU A 1 288 ? 11.457 10.365 -1.244 1.00 77.88 288 LEU A C 1
ATOM 2167 O O . LEU A 1 288 ? 11.425 9.985 -2.410 1.00 77.88 288 LEU A O 1
ATOM 2171 N N . ARG A 1 289 ? 10.577 11.240 -0.747 1.00 84.19 289 ARG A N 1
ATOM 2172 C CA . ARG A 1 289 ? 9.489 11.837 -1.532 1.00 84.19 289 ARG A CA 1
ATOM 2173 C C . ARG A 1 289 ? 8.871 13.042 -0.839 1.00 84.19 289 ARG A C 1
ATOM 2175 O O . ARG A 1 289 ? 9.084 13.262 0.354 1.00 84.19 289 ARG A O 1
ATOM 2182 N N . TYR A 1 290 ? 8.060 13.779 -1.583 1.00 86.75 290 TYR A N 1
ATOM 2183 C CA . TYR A 1 290 ? 7.220 14.849 -1.067 1.00 86.75 290 TYR A CA 1
ATOM 2184 C C . TYR A 1 290 ? 5.758 14.428 -1.097 1.00 86.75 290 TYR A C 1
ATOM 2186 O O . TYR A 1 290 ? 5.280 13.826 -2.060 1.00 86.75 290 TYR A O 1
ATOM 2194 N N . GLU A 1 291 ? 5.048 14.795 -0.041 1.00 90.75 291 GLU A N 1
ATOM 2195 C CA . GLU A 1 291 ? 3.601 14.677 0.027 1.00 90.75 291 GLU A CA 1
ATOM 2196 C C . GLU A 1 291 ? 2.989 16.074 0.003 1.00 90.75 291 GLU A C 1
ATOM 2198 O O . GLU A 1 291 ? 3.332 16.928 0.824 1.00 90.75 291 GLU A O 1
ATOM 2203 N N . VAL A 1 292 ? 2.086 16.298 -0.946 1.00 93.94 292 VAL A N 1
ATOM 2204 C CA . VAL A 1 292 ? 1.339 17.536 -1.145 1.00 93.94 292 VAL A CA 1
ATOM 2205 C C . VAL A 1 292 ? -0.111 17.273 -0.786 1.00 93.94 292 VAL A C 1
ATOM 2207 O O . VAL A 1 292 ? -0.754 16.389 -1.349 1.00 93.94 292 VAL A O 1
ATOM 2210 N N . SER A 1 293 ? -0.643 18.068 0.135 1.00 91.25 293 SER A N 1
ATOM 2211 C CA . SER A 1 293 ? -2.065 18.067 0.477 1.00 91.25 293 SER A CA 1
ATOM 2212 C C . SER A 1 293 ? -2.684 19.435 0.223 1.00 91.25 293 SER A C 1
ATOM 2214 O O . SER A 1 293 ? -2.010 20.463 0.335 1.00 91.25 293 SER A O 1
ATOM 2216 N N . ARG A 1 294 ? -3.985 19.447 -0.061 1.00 92.94 294 ARG A N 1
ATOM 2217 C CA . ARG A 1 294 ? -4.777 20.648 -0.326 1.00 92.94 294 ARG A CA 1
ATOM 2218 C C . ARG A 1 294 ? -5.981 20.727 0.591 1.00 92.94 294 ARG A C 1
ATOM 2220 O O . ARG A 1 294 ? -6.667 19.739 0.828 1.00 92.94 294 ARG A O 1
ATOM 2227 N N . ASN A 1 295 ? -6.249 21.942 1.026 1.00 91.31 295 ASN A N 1
ATOM 2228 C CA . ASN A 1 295 ? -7.465 22.383 1.671 1.00 91.31 295 ASN A CA 1
ATOM 2229 C C . ASN A 1 295 ? -8.216 23.327 0.723 1.00 91.31 295 ASN A C 1
ATOM 2231 O O . ASN A 1 295 ? -7.583 24.155 0.058 1.00 91.31 295 ASN A O 1
ATOM 2235 N N . VAL A 1 296 ? -9.541 23.200 0.671 1.00 88.88 296 VAL A N 1
ATOM 2236 C CA . VAL A 1 296 ? -10.425 24.091 -0.090 1.00 88.88 296 VAL A CA 1
ATOM 2237 C C . VAL A 1 296 ? -11.471 24.664 0.864 1.00 88.88 296 VAL A C 1
ATOM 2239 O O . VAL A 1 296 ? -12.074 23.914 1.630 1.00 88.88 296 VAL A O 1
ATOM 2242 N N . ASP A 1 297 ? -11.645 25.984 0.838 1.00 87.19 297 ASP A N 1
ATOM 2243 C CA . ASP A 1 297 ? -12.626 26.758 1.612 1.00 87.19 297 ASP A CA 1
ATOM 2244 C C . ASP A 1 297 ? -12.630 26.480 3.128 1.00 87.19 297 ASP A C 1
ATOM 2246 O O . ASP A 1 297 ? -13.658 26.589 3.794 1.00 87.19 297 ASP A O 1
ATOM 2250 N N . GLY A 1 298 ? -11.467 26.143 3.696 1.00 80.44 298 GLY A N 1
ATOM 2251 C CA . GLY A 1 298 ? -11.319 25.882 5.129 1.00 80.44 298 GLY A CA 1
ATOM 2252 C C . GLY A 1 298 ? -11.773 24.487 5.572 1.00 80.44 298 GLY A C 1
ATOM 2253 O O . GLY A 1 298 ? -11.982 24.286 6.764 1.00 80.44 298 GLY A O 1
ATOM 2254 N N . GLY A 1 299 ? -11.928 23.536 4.641 1.00 80.44 299 GLY A N 1
ATOM 2255 C CA . GLY A 1 299 ? -12.295 22.142 4.926 1.00 80.44 299 GLY A CA 1
ATOM 2256 C C . GLY A 1 299 ? -11.176 21.307 5.571 1.00 80.44 299 GLY A C 1
ATOM 2257 O O . GLY A 1 299 ? -10.328 21.823 6.293 1.00 80.44 299 GLY A O 1
ATOM 2258 N N . SER A 1 300 ? -11.138 20.001 5.297 1.00 86.00 300 SER A N 1
ATOM 2259 C CA . SER A 1 300 ? -10.020 19.124 5.689 1.00 86.00 300 SER A CA 1
ATOM 2260 C C . SER A 1 300 ? -8.944 19.069 4.600 1.00 86.00 300 SER A C 1
ATOM 2262 O O . SER A 1 300 ? -9.230 19.233 3.412 1.00 86.00 300 SER A O 1
ATOM 2264 N N . PHE A 1 301 ? -7.689 18.818 4.984 1.00 85.56 301 PHE A N 1
ATOM 2265 C CA . PHE A 1 301 ? -6.621 18.575 4.011 1.00 85.56 301 PHE A CA 1
ATOM 2266 C C . PHE A 1 301 ? -6.790 17.199 3.362 1.00 85.56 301 PHE A C 1
ATOM 2268 O O . PHE A 1 301 ? -6.813 16.190 4.055 1.00 85.56 301 PHE A O 1
ATOM 2275 N N . SER A 1 302 ? -6.845 17.166 2.033 1.00 81.75 302 SER A N 1
ATOM 2276 C CA . SER A 1 302 ? -6.827 15.940 1.228 1.00 81.75 302 SER A CA 1
ATOM 2277 C C . SER A 1 302 ? -5.485 15.809 0.514 1.00 81.75 302 SER A C 1
ATOM 2279 O O . SER A 1 302 ? -4.960 16.805 0.007 1.00 81.75 302 SER A O 1
ATOM 2281 N N . VAL A 1 303 ? -4.915 14.606 0.465 1.00 85.25 303 VAL A N 1
ATOM 2282 C CA . VAL A 1 303 ? -3.658 14.354 -0.256 1.00 85.25 303 VAL A CA 1
ATOM 2283 C C . VAL A 1 303 ? -3.909 14.481 -1.759 1.00 85.25 303 VAL A C 1
ATOM 2285 O O . VAL A 1 303 ? -4.813 13.849 -2.295 1.00 85.25 303 VAL A O 1
ATOM 2288 N N . LEU A 1 304 ? -3.120 15.318 -2.434 1.00 79.88 304 LEU A N 1
ATOM 2289 C CA . LEU A 1 304 ? -3.139 15.463 -3.893 1.00 79.88 304 LEU A CA 1
ATOM 2290 C C . LEU A 1 304 ? -2.076 14.609 -4.569 1.00 79.88 304 LEU A C 1
ATOM 2292 O O . LEU A 1 304 ? -2.280 14.115 -5.672 1.00 79.88 304 LEU A O 1
ATOM 2296 N N . SER A 1 305 ? -0.912 14.490 -3.936 1.00 80.25 305 SER A N 1
ATOM 2297 C CA . SER A 1 305 ? 0.169 13.661 -4.444 1.00 80.25 305 SER A CA 1
ATOM 2298 C C . SER A 1 305 ? 1.088 13.252 -3.308 1.00 80.25 305 SER A C 1
ATOM 2300 O O . SER A 1 305 ? 1.518 14.093 -2.525 1.00 80.25 305 SER A O 1
ATOM 2302 N N . SER A 1 306 ? 1.418 11.969 -3.246 1.00 79.69 306 SER A N 1
ATOM 2303 C CA . SER A 1 306 ? 2.436 11.398 -2.357 1.00 79.69 306 SER A CA 1
ATOM 2304 C C . SER A 1 306 ? 3.621 10.812 -3.128 1.00 79.69 306 SER A C 1
ATOM 2306 O O . SER A 1 306 ? 4.496 10.197 -2.526 1.00 79.69 306 SER A O 1
ATOM 2308 N N . ASN A 1 307 ? 3.647 10.983 -4.455 1.00 70.38 307 ASN A N 1
ATOM 2309 C CA . ASN A 1 307 ? 4.544 10.264 -5.368 1.00 70.38 307 ASN A CA 1
ATOM 2310 C C . ASN A 1 307 ? 5.602 11.186 -6.002 1.00 70.38 307 ASN A C 1
ATOM 2312 O O . ASN A 1 307 ? 6.258 10.828 -6.980 1.00 70.38 307 ASN A O 1
ATOM 2316 N N . LEU A 1 308 ? 5.796 12.383 -5.442 1.00 77.44 308 LEU A N 1
ATOM 2317 C CA . LEU A 1 308 ? 6.813 13.319 -5.909 1.00 77.44 308 LEU A CA 1
ATOM 2318 C C . LEU A 1 308 ? 8.186 12.863 -5.430 1.00 77.44 308 LEU A C 1
ATOM 2320 O O . LEU A 1 308 ? 8.498 12.964 -4.247 1.00 77.44 308 LEU A O 1
ATOM 2324 N N . GLY A 1 309 ? 8.996 12.350 -6.352 1.00 69.00 309 GLY A N 1
ATOM 2325 C CA . GLY A 1 309 ? 10.320 11.816 -6.046 1.00 69.00 309 GLY A CA 1
ATOM 2326 C C . GLY A 1 309 ? 11.320 12.867 -5.536 1.00 69.00 309 GLY A C 1
ATOM 2327 O O . GLY A 1 309 ? 11.042 14.073 -5.574 1.00 69.00 309 GLY A O 1
ATOM 2328 N N . PRO A 1 310 ? 12.510 12.426 -5.099 1.00 75.12 310 PRO A N 1
ATOM 2329 C CA . PRO A 1 310 ? 13.595 13.328 -4.714 1.00 75.12 310 PRO A CA 1
ATOM 2330 C C . PRO A 1 310 ? 13.991 14.225 -5.895 1.00 75.12 310 PRO A C 1
ATOM 2332 O O . PRO A 1 310 ? 13.873 13.808 -7.049 1.00 75.12 310 PRO A O 1
ATOM 2335 N N . GLY A 1 311 ? 14.421 15.465 -5.647 1.00 77.31 311 GLY A N 1
ATOM 2336 C CA . GLY A 1 311 ? 14.650 16.444 -6.720 1.00 77.31 311 GLY A CA 1
ATOM 2337 C C . GLY A 1 311 ? 13.414 17.249 -7.120 1.00 77.31 311 GLY A C 1
ATOM 2338 O O . GLY A 1 311 ? 13.536 18.264 -7.810 1.00 77.31 311 GLY A O 1
ATOM 2339 N N . SER A 1 312 ? 12.211 16.824 -6.714 1.00 83.00 312 SER A N 1
ATOM 2340 C CA . SER A 1 312 ? 10.986 17.555 -7.041 1.00 83.00 312 SER A CA 1
ATOM 2341 C C . SER A 1 312 ? 10.951 18.878 -6.286 1.00 83.00 312 SER A C 1
ATOM 2343 O O . SER A 1 312 ? 10.891 18.911 -5.061 1.00 83.00 312 SER A O 1
ATOM 2345 N N . THR A 1 313 ? 10.942 19.974 -7.037 1.00 90.50 313 THR A N 1
ATOM 2346 C CA . THR A 1 313 ? 10.875 21.349 -6.518 1.00 90.50 313 THR A CA 1
ATOM 2347 C C . THR A 1 313 ? 9.561 22.038 -6.875 1.00 90.50 313 THR A C 1
ATOM 2349 O O . THR A 1 313 ? 9.419 23.245 -6.698 1.00 90.50 313 THR A O 1
ATOM 2352 N N . GLY A 1 314 ? 8.571 21.295 -7.376 1.00 89.06 314 GLY A N 1
ATOM 2353 C CA . GLY A 1 314 ? 7.261 21.850 -7.673 1.00 89.06 314 GLY A CA 1
ATOM 2354 C C . GLY A 1 314 ? 6.193 20.814 -8.001 1.00 89.06 314 GLY A C 1
ATOM 2355 O O . GLY A 1 314 ? 6.482 19.658 -8.303 1.00 89.06 314 GLY A O 1
ATOM 2356 N N . PHE A 1 315 ? 4.943 21.260 -7.947 1.00 91.44 315 PHE A N 1
ATOM 2357 C CA . PHE A 1 315 ? 3.746 20.480 -8.253 1.00 91.44 315 PHE A CA 1
ATOM 2358 C C . PHE A 1 315 ? 2.689 21.390 -8.874 1.00 91.44 315 PHE A C 1
ATOM 2360 O O . PHE A 1 315 ? 2.551 22.537 -8.459 1.00 91.44 315 PHE A O 1
ATOM 2367 N N . THR A 1 316 ? 1.942 20.907 -9.866 1.00 91.62 316 THR A N 1
ATOM 2368 C CA . THR A 1 316 ? 0.839 21.675 -10.464 1.00 91.62 316 THR A CA 1
ATOM 2369 C C . THR A 1 316 ? -0.477 20.983 -10.158 1.00 91.62 316 THR A C 1
ATOM 2371 O O . THR A 1 316 ? -0.711 19.873 -10.623 1.00 91.62 316 THR A O 1
ATOM 2374 N N . ASP A 1 317 ? -1.341 21.659 -9.408 1.00 88.31 317 ASP A N 1
ATOM 2375 C CA . ASP A 1 317 ? -2.710 21.224 -9.182 1.00 88.31 317 ASP A CA 1
ATOM 2376 C C . ASP A 1 317 ? -3.585 21.599 -10.383 1.00 88.31 317 ASP A C 1
ATOM 2378 O O . ASP A 1 317 ? -3.888 22.772 -10.624 1.00 88.31 317 ASP A O 1
ATOM 2382 N N . ILE A 1 318 ? -3.973 20.573 -11.136 1.00 86.50 318 ILE A N 1
ATOM 2383 C CA . ILE A 1 318 ? -4.878 20.651 -12.291 1.00 86.50 318 ILE A CA 1
ATOM 2384 C C . ILE A 1 318 ? -6.346 20.369 -11.920 1.00 86.50 318 ILE A C 1
ATOM 2386 O O . ILE A 1 318 ? -7.244 20.487 -12.755 1.00 86.50 318 ILE A O 1
ATOM 2390 N N . SER A 1 319 ? -6.595 19.991 -10.664 1.00 85.62 319 SER A N 1
ATOM 2391 C CA . SER A 1 319 ? -7.895 19.574 -10.125 1.00 85.62 319 SER A CA 1
ATOM 2392 C C . SER A 1 319 ? -8.610 20.697 -9.362 1.00 85.62 319 SER A C 1
ATOM 2394 O O . SER A 1 319 ? -9.416 20.446 -8.465 1.00 85.62 319 SER A O 1
ATOM 2396 N N . THR A 1 320 ? -8.279 21.952 -9.662 1.00 87.75 320 THR A N 1
ATOM 2397 C CA . THR A 1 320 ? -8.914 23.144 -9.085 1.00 87.75 320 THR A CA 1
ATOM 2398 C C . THR A 1 320 ? -10.385 23.227 -9.503 1.00 87.75 320 THR A C 1
ATOM 2400 O O . THR A 1 320 ? -10.739 23.000 -10.660 1.00 87.75 320 THR A O 1
ATOM 2403 N N . LEU A 1 321 ? -11.262 23.565 -8.566 1.00 84.06 321 LEU A N 1
ATOM 2404 C CA . LEU A 1 321 ? -12.696 23.736 -8.792 1.00 84.06 321 LEU A CA 1
ATOM 2405 C C . LEU A 1 321 ? -12.993 25.001 -9.612 1.00 84.06 321 LEU A C 1
ATOM 2407 O O . LEU A 1 321 ? -12.304 26.014 -9.474 1.00 84.06 321 LEU A O 1
ATOM 2411 N N . SER A 1 322 ? -14.027 24.929 -10.456 1.00 86.62 322 SER A N 1
ATOM 2412 C CA . SER A 1 322 ? -14.584 26.066 -11.201 1.00 86.62 322 SER A CA 1
ATOM 2413 C C . SER A 1 322 ? -15.210 27.096 -10.263 1.00 86.62 322 SER A C 1
ATOM 2415 O O . SER A 1 322 ? -15.869 26.718 -9.300 1.00 86.62 322 SER A O 1
ATOM 2417 N N . GLY A 1 323 ? -15.098 28.383 -10.588 1.00 87.62 323 GLY A N 1
ATOM 2418 C CA . GLY A 1 323 ? -15.567 29.456 -9.712 1.00 87.62 323 GLY A CA 1
ATOM 2419 C C . GLY A 1 323 ? -14.499 29.898 -8.711 1.00 87.62 323 GLY A C 1
ATOM 2420 O O . GLY A 1 323 ? -13.321 29.573 -8.859 1.00 87.62 323 GLY A O 1
ATOM 2421 N N . ARG A 1 324 ? -14.899 30.719 -7.732 1.00 91.44 324 ARG A N 1
ATOM 2422 C CA . ARG A 1 324 ? -13.990 31.335 -6.754 1.00 91.44 324 ARG A CA 1
ATOM 2423 C C . ARG A 1 324 ? -13.929 30.500 -5.478 1.00 91.44 324 ARG A C 1
ATOM 2425 O O . ARG A 1 324 ? -14.915 30.447 -4.755 1.00 91.44 324 ARG A O 1
ATOM 2432 N N . HIS A 1 325 ? -12.750 29.964 -5.178 1.00 90.69 325 HIS A N 1
ATOM 2433 C CA . HIS A 1 325 ? -12.481 29.162 -3.982 1.00 90.69 325 HIS A CA 1
ATOM 2434 C C . HIS A 1 325 ? -11.190 29.609 -3.292 1.00 90.69 325 HIS A C 1
ATOM 2436 O O . HIS A 1 325 ? -10.286 30.160 -3.931 1.00 90.69 325 HIS A O 1
ATOM 2442 N N . VAL A 1 326 ? -11.092 29.385 -1.983 1.00 90.69 326 VAL A N 1
ATOM 2443 C CA . VAL A 1 326 ? -9.879 29.635 -1.198 1.00 90.69 326 VAL A CA 1
ATOM 2444 C C . VAL A 1 326 ? -9.097 28.339 -1.058 1.00 90.69 326 VAL A C 1
ATOM 2446 O O . VAL A 1 326 ? -9.584 27.367 -0.493 1.00 90.69 326 VAL A O 1
ATOM 2449 N N . TYR A 1 327 ? -7.864 28.333 -1.548 1.00 90.31 327 TYR A N 1
ATOM 2450 C CA . TYR A 1 327 ? -6.977 27.179 -1.507 1.00 90.31 327 TYR A CA 1
ATOM 2451 C C . TYR A 1 327 ? -5.843 27.400 -0.524 1.00 90.31 327 TYR A C 1
ATOM 2453 O O . TYR A 1 327 ? -5.199 28.448 -0.542 1.00 90.31 327 TYR A O 1
ATOM 2461 N N . GLN A 1 328 ? -5.540 26.380 0.270 1.00 91.31 328 GLN A N 1
ATOM 2462 C CA . GLN A 1 328 ? -4.327 26.318 1.076 1.00 91.31 328 GLN A CA 1
ATOM 2463 C C . GLN A 1 328 ? -3.648 24.974 0.845 1.00 91.31 328 GLN A C 1
ATOM 2465 O O . GLN A 1 328 ? -4.298 23.931 0.836 1.00 91.31 328 GLN A O 1
ATOM 2470 N N . TYR A 1 329 ? -2.330 24.989 0.683 1.00 93.06 329 TYR A N 1
ATOM 2471 C CA . TYR A 1 329 ? -1.552 23.777 0.489 1.00 93.06 329 TYR A CA 1
ATOM 2472 C C . TYR A 1 329 ? -0.558 23.583 1.615 1.00 93.06 329 TYR A C 1
ATOM 2474 O O . TYR A 1 329 ? -0.098 24.537 2.251 1.00 93.06 329 TYR A O 1
ATOM 2482 N N . ARG A 1 330 ? -0.200 22.321 1.823 1.00 93.62 330 ARG A N 1
ATOM 2483 C CA . ARG A 1 330 ? 0.912 21.939 2.678 1.00 93.62 330 ARG A CA 1
ATOM 2484 C C . ARG A 1 330 ? 1.760 20.878 2.003 1.00 93.62 330 ARG A C 1
ATOM 2486 O O . ARG A 1 330 ? 1.229 20.009 1.311 1.00 93.62 330 ARG A O 1
ATOM 2493 N N . VAL A 1 331 ? 3.063 20.963 2.226 1.00 93.69 331 VAL A N 1
ATOM 2494 C CA . VAL A 1 331 ? 4.048 20.022 1.700 1.00 93.69 331 VAL A CA 1
ATOM 2495 C C . VAL A 1 331 ? 4.901 19.517 2.851 1.00 93.69 331 VAL A C 1
ATOM 2497 O O . VAL A 1 331 ? 5.380 20.312 3.660 1.00 93.69 331 VAL A O 1
ATOM 2500 N N . ARG A 1 332 ? 5.100 18.204 2.928 1.00 91.56 332 ARG A N 1
ATOM 2501 C CA . ARG A 1 332 ? 6.081 17.592 3.831 1.00 91.56 332 ARG A CA 1
ATOM 2502 C C . ARG A 1 332 ? 7.023 16.682 3.066 1.00 91.56 332 ARG A C 1
ATOM 2504 O O . ARG A 1 332 ? 6.691 16.179 1.995 1.00 91.56 332 ARG A O 1
ATOM 2511 N N . VAL A 1 333 ? 8.191 16.478 3.650 1.00 89.75 333 VAL A N 1
ATOM 2512 C CA . VAL A 1 333 ? 9.234 15.598 3.138 1.00 89.75 333 VAL A CA 1
ATOM 2513 C C . VAL A 1 333 ? 9.176 14.297 3.906 1.00 89.75 333 VAL A C 1
ATOM 2515 O O . VAL A 1 333 ? 9.145 14.302 5.134 1.00 89.75 333 VAL A O 1
ATOM 2518 N N . LEU A 1 334 ? 9.182 13.185 3.190 1.00 84.56 334 LEU A N 1
ATOM 2519 C CA . LEU A 1 334 ? 9.471 11.883 3.759 1.00 84.56 334 LEU A CA 1
ATOM 2520 C C . LEU A 1 334 ? 10.923 11.563 3.429 1.00 84.56 334 LEU A C 1
ATOM 2522 O O . LEU A 1 334 ? 11.349 11.736 2.286 1.00 84.56 334 LEU A O 1
ATOM 2526 N N . TYR A 1 335 ? 11.678 11.132 4.428 1.00 82.56 335 TYR A N 1
ATOM 2527 C CA . TYR A 1 335 ? 13.082 10.770 4.307 1.00 82.56 335 TYR A CA 1
ATOM 2528 C C . TYR A 1 335 ? 13.244 9.260 4.138 1.00 82.56 335 TYR A C 1
ATOM 2530 O O . TYR A 1 335 ? 12.363 8.473 4.489 1.00 82.56 335 TYR A O 1
ATOM 2538 N N . THR A 1 336 ? 14.379 8.846 3.583 1.00 69.25 336 THR A N 1
ATOM 2539 C CA . THR A 1 336 ? 14.695 7.430 3.333 1.00 69.25 336 THR A CA 1
ATOM 2540 C C . THR A 1 336 ? 14.838 6.607 4.613 1.00 69.25 336 THR A C 1
ATOM 2542 O O . THR A 1 336 ? 14.742 5.388 4.559 1.00 69.25 336 THR A O 1
ATOM 2545 N N . ASP A 1 337 ? 15.054 7.256 5.757 1.00 69.31 337 ASP A N 1
ATOM 2546 C CA . ASP A 1 337 ? 15.116 6.635 7.086 1.00 69.31 337 ASP A CA 1
ATOM 2547 C C . ASP A 1 337 ? 13.729 6.428 7.730 1.00 69.31 337 ASP A C 1
ATOM 2549 O O . ASP A 1 337 ? 13.630 6.037 8.891 1.00 69.31 337 ASP A O 1
ATOM 2553 N N . GLY A 1 338 ? 12.650 6.716 6.993 1.00 65.31 338 GLY A N 1
ATOM 2554 C CA . GLY A 1 338 ? 11.269 6.562 7.446 1.00 65.31 338 GLY A CA 1
ATOM 2555 C C . GLY A 1 338 ? 10.717 7.748 8.239 1.00 65.31 338 GLY A C 1
ATOM 2556 O O . GLY A 1 338 ? 9.523 7.762 8.542 1.00 65.31 338 GLY A O 1
ATOM 2557 N N . ARG A 1 339 ? 11.525 8.772 8.551 1.00 81.12 339 ARG A N 1
ATOM 2558 C CA . ARG A 1 339 ? 11.038 9.971 9.248 1.00 81.12 339 ARG A CA 1
ATOM 2559 C C . ARG A 1 339 ? 10.336 10.928 8.285 1.00 81.12 339 ARG A C 1
ATOM 2561 O O . ARG A 1 339 ? 10.735 11.095 7.134 1.00 81.12 339 ARG A O 1
ATOM 2568 N N . ALA A 1 340 ? 9.305 11.609 8.779 1.00 81.94 340 ALA A N 1
ATOM 2569 C CA . ALA A 1 340 ? 8.606 12.664 8.052 1.00 81.94 340 ALA A CA 1
ATOM 2570 C C . ALA A 1 340 ? 8.904 14.034 8.668 1.00 81.94 340 ALA A C 1
ATOM 2572 O O . ALA A 1 340 ? 8.964 14.181 9.890 1.00 81.94 340 ALA A O 1
ATOM 2573 N N . SER A 1 341 ? 9.072 15.050 7.826 1.00 88.88 341 SER A N 1
ATOM 2574 C CA . SER A 1 341 ? 9.186 16.432 8.274 1.00 88.88 341 SER A CA 1
ATOM 2575 C C . SER A 1 341 ? 7.855 16.983 8.766 1.00 88.88 341 SER A C 1
ATOM 2577 O O . SER A 1 341 ? 6.781 16.524 8.372 1.00 88.88 341 SER A O 1
ATOM 2579 N N . ALA A 1 342 ? 7.932 18.063 9.546 1.00 88.69 342 ALA A N 1
ATOM 2580 C CA . ALA A 1 342 ? 6.788 18.945 9.724 1.00 88.69 342 ALA A CA 1
ATOM 2581 C C . ALA A 1 342 ? 6.279 19.448 8.360 1.00 88.69 342 ALA A C 1
ATOM 2583 O O . ALA A 1 342 ? 7.028 19.511 7.378 1.00 88.69 342 ALA A O 1
ATOM 2584 N N . TYR A 1 343 ? 5.002 19.816 8.307 1.00 90.00 343 TYR A N 1
ATOM 2585 C CA . TYR A 1 343 ? 4.406 20.415 7.120 1.00 90.00 343 TYR A CA 1
ATOM 2586 C C . TYR A 1 343 ? 4.847 21.874 6.953 1.00 90.00 343 TYR A C 1
ATOM 2588 O O . TYR A 1 343 ? 4.741 22.671 7.887 1.00 90.00 343 TYR A O 1
ATOM 2596 N N . THR A 1 344 ? 5.253 22.241 5.739 1.00 92.44 344 THR A N 1
ATOM 2597 C CA . THR A 1 344 ? 5.376 23.638 5.304 1.00 92.44 344 THR A CA 1
ATOM 2598 C C . THR A 1 344 ? 4.083 24.053 4.615 1.00 92.44 344 THR A C 1
ATOM 2600 O O . THR A 1 344 ? 3.610 23.351 3.724 1.00 92.44 344 THR A O 1
ATOM 2603 N N . TYR A 1 345 ? 3.520 25.197 4.997 1.00 90.94 345 TYR A N 1
ATOM 2604 C CA . TYR A 1 345 ? 2.261 25.711 4.451 1.00 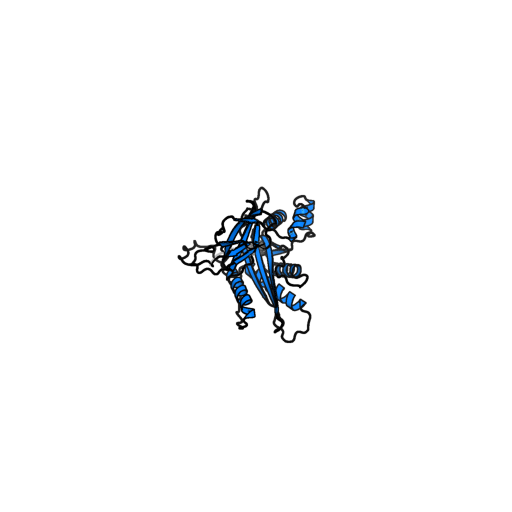90.94 345 TYR A CA 1
ATOM 2605 C C . TYR A 1 345 ? 2.515 26.807 3.414 1.00 90.94 345 TYR A C 1
ATOM 2607 O O . TYR A 1 345 ? 3.372 27.662 3.616 1.00 90.94 345 TYR A O 1
ATOM 2615 N N . SER A 1 346 ? 1.746 26.813 2.323 1.00 86.75 346 SER A N 1
ATOM 2616 C CA . SER A 1 346 ? 1.864 27.809 1.244 1.00 86.75 346 SER A CA 1
ATOM 2617 C C . SER A 1 346 ? 1.219 29.163 1.566 1.00 86.75 346 SER A C 1
ATOM 2619 O O . SER A 1 346 ? 1.305 30.091 0.767 1.00 86.75 346 SER A O 1
ATOM 2621 N N . GLY A 1 347 ? 0.487 29.253 2.681 1.00 85.81 347 GLY A N 1
ATOM 2622 C CA . GLY A 1 347 ? -0.540 30.279 2.884 1.00 85.81 347 GLY A CA 1
ATOM 2623 C C . GLY A 1 347 ? -1.821 29.985 2.089 1.00 85.81 347 GLY A C 1
ATOM 2624 O O . GLY A 1 347 ? -1.875 29.022 1.318 1.00 85.81 347 GLY A O 1
ATOM 2625 N N . ALA A 1 348 ? -2.861 30.792 2.313 1.00 88.44 348 ALA A N 1
ATOM 2626 C CA . ALA A 1 348 ? -4.148 30.677 1.629 1.00 88.44 348 ALA A CA 1
ATOM 2627 C C . ALA A 1 348 ? -4.254 31.686 0.472 1.00 88.44 348 ALA A C 1
ATOM 2629 O O . ALA A 1 348 ? -3.867 32.845 0.627 1.00 88.44 348 ALA A O 1
ATOM 2630 N N . ILE A 1 349 ? -4.807 31.269 -0.669 1.00 87.88 349 ILE A N 1
ATOM 2631 C CA . ILE A 1 349 ? -5.059 32.128 -1.835 1.00 87.88 349 ILE A CA 1
ATOM 2632 C C . ILE A 1 349 ? -6.501 31.972 -2.317 1.00 87.88 349 ILE A C 1
ATOM 2634 O O . ILE A 1 349 ? -7.003 30.858 -2.435 1.00 87.88 349 ILE A O 1
ATOM 2638 N N . ALA A 1 350 ? -7.165 33.080 -2.641 1.00 90.31 350 ALA A N 1
ATOM 2639 C CA . ALA A 1 350 ? -8.421 33.035 -3.382 1.00 90.31 350 ALA A CA 1
ATOM 2640 C C . ALA A 1 350 ? -8.114 32.887 -4.879 1.00 90.31 350 ALA A C 1
ATOM 2642 O O . ALA A 1 350 ? -7.477 33.762 -5.467 1.00 90.31 350 ALA A O 1
ATOM 2643 N N . PHE A 1 351 ? -8.565 31.794 -5.488 1.00 88.31 351 PHE A N 1
ATOM 2644 C CA . PHE A 1 351 ? -8.366 31.490 -6.901 1.00 88.31 351 PHE A CA 1
ATOM 2645 C C . PHE A 1 351 ? -9.715 31.333 -7.600 1.00 88.31 351 PHE A C 1
ATOM 2647 O O . PHE A 1 351 ? -10.604 30.651 -7.090 1.00 88.31 351 PHE A O 1
ATOM 2654 N N . THR A 1 352 ? -9.856 31.966 -8.765 1.00 88.31 352 THR A N 1
ATOM 2655 C CA . THR A 1 352 ? -11.051 31.859 -9.604 1.00 88.31 352 THR A CA 1
ATOM 2656 C C . THR A 1 352 ? -10.689 31.143 -10.893 1.00 88.31 352 THR A C 1
ATOM 2658 O O . THR A 1 352 ? -9.964 31.702 -11.715 1.00 88.31 352 THR A O 1
ATOM 2661 N N . ARG A 1 353 ? -11.220 29.935 -11.086 1.00 83.75 353 ARG A N 1
ATOM 2662 C CA . ARG A 1 353 ? -11.122 29.221 -12.362 1.00 83.75 353 ARG A CA 1
ATOM 2663 C C . ARG A 1 353 ? -12.315 29.609 -13.233 1.00 83.75 353 ARG A C 1
ATOM 2665 O O . ARG A 1 353 ? -13.457 29.363 -12.835 1.00 83.75 353 ARG A O 1
ATOM 2672 N N . SER A 1 354 ? -12.023 30.257 -14.363 1.00 77.25 354 SER A N 1
ATOM 2673 C CA . SER A 1 354 ? -12.998 30.693 -15.376 1.00 77.25 354 SER A CA 1
ATOM 2674 C C . SER A 1 354 ? -13.621 29.533 -16.131 1.00 77.25 354 SER A C 1
ATOM 2676 O O . SER A 1 354 ? -12.850 28.595 -16.450 1.00 77.25 354 SER A O 1
#

Secondary structure (DSSP, 8-state):
--------HHHHHHHHHHHHHHHTTS-----------PEEEEEPPPEE-S--S-TTHHHHHHHHHHHHHHTSTTEEEEE--TT-HHHHHHHHTTSS-HHHHHHGGG--HHHHHHHHHHHT-SEEEEEEEEEEEEEETTEEEEEEEEEEEEESBTTB-TTT-PBPSSPPEEEEEEEEEEPPPBTT--S-SHHHHHHHHHHHHHHHHHHHHTPPP---------TTTHHHHHHHHHHHHHTTSSS--SSPPPPPPTTS---PPEEEEEEE-SS-EEEEEEPPPS--SPEEEEEEEEEETT---EEEEEEE-TT--EEEE--PPSEEEEEEEEEEEEETTS-BPPPEEEEEEEEEE-

pLDDT: mean 72.8, std 18.42, range [29.47, 93.94]

Mean predicted aligned error: 19.05 Å

Sequence (354 aa):
MYGIRRRSSVRTISLVLTLCMVSSLIPIGLAGAQPTAVKSVLVFPVLDESESAYQDLDTRATSALEIAINGCQEFAASKFTRHSPLVMRAVSEGRLRQVDVEAAEVASKDLALFLGHELGFDYVLIASLQSFEMATEPRQANVILSGQMYAVKGNVDEATGDAIEEPTVFRAFGVKGTSSPRADYEGSENPLISEALRDAGHKAALSLSGEPLEITPTADKDTKRWRWIMYALAVGALAIGVNNAGSSPAAPGPAEQVRPVANLYLQPLQSNLKLTWNEPTGTTLQVLRYEVSRNVDGGSFSVLSSNLGPGSTGFTDISTLSGRHVYQYRVRVLYTDGRASAYTYSGAIAFTRS

Nearest PDB structures (foldseek):
  1cfb-assembly1_A  TM=7.843E-01  e=6.297E-05  Drosophila melanogaster
  1v5j-assembly1_A  TM=7.880E-01  e=1.011E-04  Homo sapiens
  2vkx-assembly3_E  TM=6.346E-01  e=1.214E-03  Homo sapiens
  8kb7-assembly1_A  TM=2.555E-01  e=2.045E-05  Homo sapiens
  7e9k-assembly1_A  TM=2.637E-01  e=3.697E-05  Bos taurus